Protein AF-A0A847ADW2-F1 (afdb_monomer_lite)

Secondary structure (DSSP, 8-state):
-GGG--EEEEEEGGGTEEEEEE-SEEEETTEEEE-S-------TTSSHHHHHHHHHHHHHS--TTEEEEEEE-TTS-B-PPPTT--------SHHHHHHHEEE--SSS---EEETHHHHHHHHHHHHHHHHHHHHHHHHHHHHHHHHHH-TT-TT-HHHHHHHHHHHHHSTTSHHHHHHHHHT-SSPPP---

Structure (mmCIF, N/CA/C/O backbone):
data_AF-A0A847ADW2-F1
#
_entry.id   AF-A0A847ADW2-F1
#
loop_
_atom_site.group_PDB
_atom_site.id
_atom_site.type_symbol
_atom_site.label_atom_id
_atom_site.label_alt_id
_atom_site.label_comp_id
_atom_site.label_asym_id
_atom_site.label_entity_id
_atom_site.label_seq_id
_atom_site.pdbx_PDB_ins_code
_atom_site.Cartn_x
_atom_site.Cartn_y
_atom_site.Cartn_z
_atom_site.occupancy
_atom_site.B_iso_or_equiv
_atom_site.auth_seq_id
_atom_site.auth_comp_id
_atom_site.auth_asym_id
_atom_site.auth_atom_id
_atom_site.pdbx_PDB_model_num
ATOM 1 N N . MET A 1 1 ? -17.607 -17.658 17.366 1.00 56.34 1 MET A N 1
ATOM 2 C CA . MET A 1 1 ? -16.216 -17.226 17.650 1.00 56.34 1 MET A CA 1
ATOM 3 C C . MET A 1 1 ? -16.137 -15.725 17.914 1.00 56.34 1 MET A C 1
ATOM 5 O O . MET A 1 1 ? -15.624 -15.374 18.963 1.00 56.34 1 MET A O 1
ATOM 9 N N . ILE A 1 2 ? -16.726 -14.859 17.075 1.00 60.12 2 ILE A N 1
ATOM 10 C CA . ILE A 1 2 ? -16.788 -13.396 17.317 1.00 60.12 2 ILE A CA 1
ATOM 11 C C . ILE A 1 2 ? -17.456 -13.006 18.641 1.00 60.12 2 ILE A C 1
ATOM 13 O O . ILE A 1 2 ? -16.968 -12.111 19.314 1.00 60.12 2 ILE A O 1
ATOM 17 N N . SER A 1 3 ? -18.495 -13.723 19.081 1.00 64.50 3 SER A N 1
ATOM 18 C CA . SER A 1 3 ? -19.163 -13.466 20.371 1.00 64.50 3 SER A CA 1
ATOM 19 C C . SER A 1 3 ? -18.248 -13.582 21.599 1.00 64.50 3 SER A C 1
ATOM 21 O O . SER A 1 3 ? -18.620 -13.159 22.691 1.00 64.50 3 SER A O 1
ATOM 23 N N . LYS A 1 4 ? -17.052 -14.163 21.443 1.00 80.25 4 LYS A N 1
ATOM 24 C CA . LYS A 1 4 ? -16.050 -14.253 22.507 1.00 80.25 4 LYS A CA 1
ATOM 25 C C . LYS A 1 4 ? -15.100 -13.061 22.534 1.00 80.25 4 LYS A C 1
ATOM 27 O O . LYS A 1 4 ? -14.430 -12.909 23.542 1.00 80.25 4 LYS A O 1
ATOM 32 N N . VAL A 1 5 ? -15.032 -12.248 21.482 1.00 89.06 5 VAL A N 1
ATOM 33 C CA . VAL A 1 5 ? -14.110 -11.111 21.394 1.00 89.06 5 VAL A CA 1
ATOM 34 C C . VAL A 1 5 ? -14.635 -9.978 22.262 1.00 89.06 5 VAL A C 1
ATOM 36 O O . VAL A 1 5 ? -15.737 -9.486 22.056 1.00 89.06 5 VAL A O 1
ATOM 39 N N . GLN A 1 6 ? -13.838 -9.588 23.247 1.00 92.94 6 GLN A N 1
ATOM 40 C CA . GLN A 1 6 ? -14.161 -8.560 24.231 1.00 92.94 6 GLN A CA 1
ATOM 41 C C . GLN A 1 6 ? -13.132 -7.431 24.283 1.00 92.94 6 GLN A C 1
ATOM 43 O O . GLN A 1 6 ? -13.414 -6.354 24.807 1.00 92.94 6 GLN A O 1
ATOM 48 N N . GLY A 1 7 ? -11.954 -7.644 23.707 1.00 93.94 7 GLY A N 1
ATOM 49 C CA . GLY A 1 7 ? -10.895 -6.651 23.668 1.00 93.94 7 GLY A CA 1
ATOM 50 C C . GLY A 1 7 ? -9.815 -6.986 22.655 1.00 93.94 7 GLY A C 1
ATOM 51 O O . GLY A 1 7 ? -9.929 -7.952 21.897 1.00 93.94 7 GLY A O 1
ATOM 52 N N . ILE A 1 8 ? -8.766 -6.177 22.671 1.00 94.88 8 ILE A N 1
ATOM 53 C CA . ILE A 1 8 ? -7.577 -6.334 21.843 1.00 94.88 8 ILE A CA 1
ATOM 54 C C . ILE A 1 8 ? -6.341 -5.961 22.660 1.00 94.88 8 ILE A C 1
ATOM 56 O O . ILE A 1 8 ? -6.367 -5.009 23.444 1.00 94.88 8 ILE A O 1
ATOM 60 N N . LYS A 1 9 ? -5.259 -6.706 22.455 1.00 96.31 9 LYS A N 1
ATOM 61 C CA . LYS A 1 9 ? -3.922 -6.380 22.940 1.00 96.31 9 LYS A CA 1
ATOM 62 C C . LYS A 1 9 ? -2.977 -6.236 21.760 1.00 96.31 9 LYS A C 1
ATOM 64 O O . LYS A 1 9 ? -3.091 -7.000 20.812 1.00 96.31 9 LYS A O 1
ATOM 69 N N . PHE A 1 10 ? -2.067 -5.273 21.804 1.00 96.19 10 PHE A N 1
ATOM 70 C CA . PHE A 1 10 ? -1.027 -5.094 20.792 1.00 96.19 10 PHE A CA 1
ATOM 71 C C . PHE A 1 10 ? 0.097 -4.204 21.323 1.00 96.19 10 PHE A C 1
ATOM 73 O O . PHE A 1 10 ? -0.106 -3.436 22.258 1.00 96.19 10 PHE A O 1
ATOM 80 N N . TYR A 1 11 ? 1.269 -4.254 20.699 1.00 96.75 11 TYR A N 1
ATOM 81 C CA . TYR A 1 11 ? 2.356 -3.317 20.969 1.00 96.75 11 TYR A CA 1
ATOM 82 C C . TYR A 1 11 ? 2.306 -2.152 19.975 1.00 96.75 11 TYR A C 1
ATOM 84 O O . TYR A 1 11 ? 2.311 -2.358 18.759 1.00 96.75 11 TYR A O 1
ATOM 92 N N . ALA A 1 12 ? 2.240 -0.922 20.483 1.00 95.81 12 ALA A N 1
ATOM 93 C CA . ALA A 1 12 ? 2.203 0.293 19.677 1.00 95.81 12 ALA A CA 1
ATOM 94 C C . ALA A 1 12 ? 3.617 0.870 19.529 1.00 95.81 12 ALA A C 1
ATOM 96 O O . ALA A 1 12 ? 4.142 1.446 20.479 1.00 95.81 12 ALA A O 1
ATOM 97 N N . LYS A 1 13 ? 4.214 0.799 18.329 1.00 94.38 13 LYS A N 1
ATOM 98 C CA . LYS A 1 13 ? 5.601 1.262 18.108 1.00 94.38 13 LYS A CA 1
ATOM 99 C C . LYS A 1 13 ? 5.797 2.742 18.416 1.00 94.38 13 LYS A C 1
ATOM 101 O O . LYS A 1 13 ? 6.766 3.104 19.057 1.00 94.38 13 LYS A O 1
ATOM 106 N N . ALA A 1 14 ? 4.866 3.592 17.981 1.00 90.56 14 ALA A N 1
ATOM 107 C CA . ALA A 1 14 ? 4.984 5.044 18.142 1.00 90.56 14 ALA A CA 1
ATOM 108 C C . ALA A 1 14 ? 4.972 5.506 19.610 1.00 90.56 14 ALA A C 1
ATOM 110 O O . ALA A 1 14 ? 5.455 6.592 19.906 1.00 90.56 14 ALA A O 1
ATOM 111 N N . ALA A 1 15 ? 4.391 4.704 20.503 1.00 90.75 15 ALA A N 1
ATOM 112 C CA . ALA A 1 15 ? 4.331 4.980 21.935 1.00 90.75 15 ALA A CA 1
ATOM 113 C C . ALA A 1 15 ? 5.214 4.022 22.753 1.00 90.75 15 ALA A C 1
ATOM 115 O O . ALA A 1 15 ? 5.183 4.090 23.975 1.00 90.75 15 ALA A O 1
ATOM 116 N N . GLU A 1 16 ? 5.942 3.121 22.083 1.00 94.69 16 GLU A N 1
ATOM 117 C CA . GLU A 1 16 ? 6.801 2.086 22.672 1.00 94.69 16 GLU A CA 1
ATOM 118 C C . GLU A 1 16 ? 6.173 1.353 23.872 1.00 94.69 16 GLU A C 1
ATOM 120 O O . GLU A 1 16 ? 6.810 1.123 24.897 1.00 94.69 16 GLU A O 1
ATOM 125 N N . GLN A 1 17 ? 4.892 0.993 23.757 1.00 95.00 17 GLN A N 1
ATOM 126 C CA . GLN A 1 17 ? 4.135 0.413 24.867 1.00 95.00 17 GLN A CA 1
ATOM 127 C C . GLN A 1 17 ? 3.172 -0.685 24.420 1.00 95.00 17 GLN A C 1
ATOM 129 O O . GLN A 1 17 ? 2.603 -0.636 23.324 1.00 95.00 17 GLN A O 1
ATOM 134 N N . ASP A 1 18 ? 2.936 -1.646 25.312 1.00 96.31 18 ASP A N 1
ATOM 135 C CA . ASP A 1 18 ? 1.828 -2.588 25.192 1.00 96.31 18 ASP A CA 1
ATOM 136 C C . ASP A 1 18 ? 0.504 -1.887 25.523 1.00 96.31 18 ASP A C 1
ATOM 138 O O . ASP A 1 18 ? 0.335 -1.254 26.566 1.00 96.31 18 ASP A O 1
ATOM 142 N N . VAL A 1 19 ? -0.454 -2.032 24.620 1.00 96.00 19 VAL A N 1
ATOM 143 C CA . VAL A 1 19 ? -1.816 -1.527 24.735 1.00 96.00 19 VAL A CA 1
ATOM 144 C C . VAL A 1 19 ? -2.737 -2.721 24.954 1.00 96.00 19 VAL A C 1
ATOM 146 O O . VAL A 1 19 ? -2.753 -3.647 24.149 1.00 96.00 19 VAL A O 1
ATOM 149 N N . ASP A 1 20 ? -3.509 -2.699 26.039 1.00 95.19 20 ASP A N 1
ATOM 150 C CA . ASP A 1 20 ? -4.541 -3.690 26.374 1.00 95.19 20 ASP A CA 1
ATOM 151 C C . ASP A 1 20 ? -5.866 -2.952 26.585 1.00 95.19 20 ASP A C 1
ATOM 153 O O . ASP A 1 20 ? -6.016 -2.170 27.529 1.00 95.19 20 ASP A O 1
ATOM 157 N N . LEU A 1 21 ? -6.814 -3.170 25.672 1.00 94.38 21 LEU A N 1
ATOM 158 C CA . LEU A 1 21 ? -8.107 -2.497 25.659 1.00 94.38 21 LEU A CA 1
ATOM 159 C C . LEU A 1 21 ? -9.242 -3.517 25.695 1.00 94.38 21 LEU A C 1
ATOM 161 O O . LEU A 1 21 ? -9.451 -4.271 24.744 1.00 94.38 21 LEU A O 1
ATOM 165 N N . GLN A 1 22 ? -10.042 -3.476 26.761 1.00 91.94 22 GLN A N 1
ATOM 166 C CA . GLN A 1 22 ? -11.370 -4.088 26.781 1.00 91.94 22 GLN A CA 1
ATOM 167 C C . GLN A 1 22 ? -12.371 -3.109 26.169 1.00 91.94 22 GLN A C 1
ATOM 169 O O . GLN A 1 22 ? -12.567 -2.012 26.683 1.00 91.94 22 GLN A O 1
ATOM 174 N N . LEU A 1 23 ? -12.970 -3.503 25.048 1.00 92.62 23 LEU A N 1
ATOM 175 C CA . LEU A 1 23 ? -13.844 -2.645 24.248 1.00 92.62 23 LEU A CA 1
ATOM 176 C C . LEU A 1 23 ? -15.304 -3.082 24.383 1.00 92.62 23 LEU A C 1
ATOM 178 O O . LEU A 1 23 ? -16.174 -2.257 24.638 1.00 92.62 23 LEU A O 1
ATOM 182 N N . PHE A 1 24 ? -15.576 -4.381 24.264 1.00 92.38 24 PHE A N 1
ATOM 183 C CA . PHE A 1 24 ? -16.939 -4.922 24.179 1.00 92.38 24 PHE A CA 1
ATOM 184 C C . PHE A 1 24 ? -17.453 -5.497 25.506 1.00 92.38 24 PHE A C 1
ATOM 186 O O . PHE A 1 24 ? -18.558 -6.031 25.565 1.00 92.38 24 PHE A O 1
ATOM 193 N N . PHE A 1 25 ? -16.681 -5.358 26.583 1.00 90.88 25 PHE A N 1
ATOM 194 C CA . PHE A 1 25 ? -17.007 -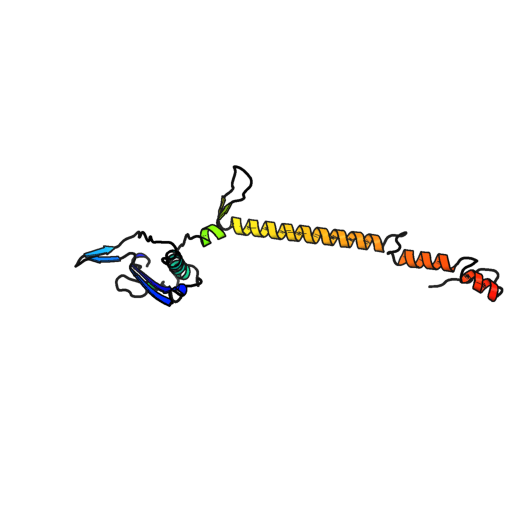5.888 27.902 1.00 90.88 25 PHE A CA 1
ATOM 195 C C . PHE A 1 25 ? -16.694 -4.884 29.000 1.00 90.88 25 PHE A C 1
ATOM 197 O O . PHE A 1 25 ? -15.628 -4.271 29.011 1.00 90.88 25 PHE A O 1
ATOM 204 N N . GLU A 1 26 ? -17.590 -4.790 29.978 1.00 89.62 26 GLU A N 1
ATOM 205 C CA . GLU A 1 26 ? -17.339 -4.067 31.217 1.00 89.62 26 GLU A CA 1
ATOM 206 C C . GLU A 1 26 ? -17.943 -4.821 32.405 1.00 89.62 26 GLU A C 1
ATOM 208 O O . GLU A 1 26 ? -19.105 -5.237 32.385 1.00 89.62 26 GLU A O 1
ATOM 213 N N . LYS A 1 27 ? -17.164 -4.953 33.483 1.00 87.88 27 LYS A N 1
ATOM 214 C CA . LYS A 1 27 ? -17.634 -5.507 34.754 1.00 87.88 27 LYS A CA 1
ATOM 215 C C . LYS A 1 27 ? -17.806 -4.391 35.777 1.00 87.88 27 LYS A C 1
ATOM 217 O O . LYS A 1 27 ? -16.826 -3.826 36.255 1.00 87.88 27 LYS A O 1
ATOM 222 N N . LYS A 1 28 ? -19.054 -4.107 36.160 1.00 86.19 28 LYS A N 1
ATOM 223 C CA . LYS A 1 28 ? -19.382 -3.156 37.235 1.00 86.19 28 LYS A CA 1
ATOM 224 C C . LYS A 1 28 ? -19.982 -3.906 38.418 1.00 86.19 28 LYS A C 1
ATOM 226 O O . LYS A 1 28 ? -21.090 -4.436 38.336 1.00 86.19 28 LYS A O 1
ATOM 231 N N . LYS A 1 29 ? -19.265 -3.920 39.547 1.00 86.31 29 LYS A N 1
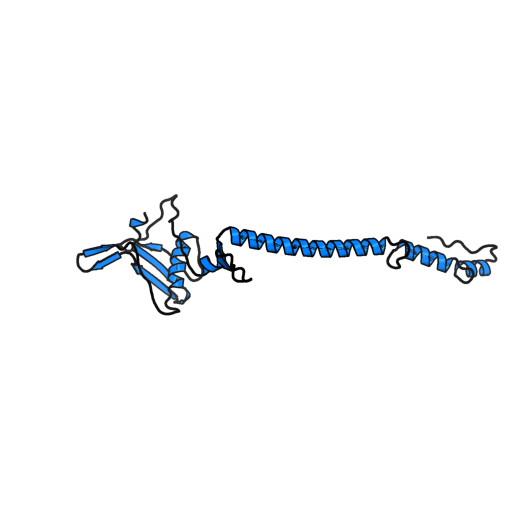ATOM 232 C CA . LYS A 1 29 ? -19.627 -4.693 40.751 1.00 86.31 29 LYS A CA 1
ATOM 233 C C . LYS A 1 29 ? -19.822 -6.181 40.397 1.00 86.31 29 LYS A C 1
ATOM 235 O O . LYS A 1 29 ? -18.886 -6.817 39.921 1.00 86.31 29 LYS A O 1
ATOM 240 N N . GLN A 1 30 ? -21.023 -6.725 40.605 1.00 83.00 30 GLN A N 1
ATOM 241 C CA . GLN A 1 30 ? -21.382 -8.105 40.253 1.00 83.00 30 GLN A CA 1
ATOM 242 C C . GLN A 1 30 ? -22.092 -8.241 38.895 1.00 83.00 30 GLN A C 1
ATOM 244 O O . GLN A 1 30 ? -22.497 -9.341 38.535 1.00 83.00 30 GLN A O 1
ATOM 249 N N . LYS A 1 31 ? -22.250 -7.154 38.126 1.00 87.69 31 LYS A N 1
ATOM 250 C CA . LYS A 1 31 ? -22.924 -7.186 36.824 1.00 87.69 31 LYS A CA 1
ATOM 251 C C . LYS A 1 31 ? -21.905 -7.171 35.683 1.00 87.69 31 LYS A C 1
ATOM 253 O O . LYS A 1 31 ? -21.033 -6.303 35.631 1.00 87.69 31 LYS A O 1
ATOM 258 N N . GLU A 1 32 ? -22.036 -8.140 34.783 1.00 90.31 32 GLU A N 1
ATOM 259 C CA . GLU A 1 32 ? -21.301 -8.211 33.517 1.00 90.31 32 GLU A CA 1
ATOM 260 C C . GLU A 1 32 ? -22.149 -7.566 32.414 1.00 90.31 32 GLU A C 1
ATOM 262 O O . GLU A 1 32 ? -23.299 -7.960 32.212 1.00 90.31 32 GLU A O 1
ATOM 267 N N . ASN A 1 33 ? -21.588 -6.576 31.717 1.00 89.69 33 ASN A N 1
ATOM 268 C CA . ASN A 1 33 ? -22.209 -5.938 30.560 1.00 89.69 33 ASN A CA 1
ATOM 269 C C . ASN A 1 33 ? -21.396 -6.255 29.301 1.00 89.69 33 ASN A C 1
ATOM 271 O O . ASN A 1 33 ? -20.165 -6.187 29.316 1.00 89.69 33 ASN A O 1
ATOM 275 N N . PHE A 1 34 ? -22.105 -6.564 28.219 1.00 90.69 34 PHE A N 1
ATOM 276 C CA . PHE A 1 34 ? -21.541 -6.829 26.900 1.00 90.69 34 PHE A CA 1
ATOM 277 C C . PHE A 1 34 ? -22.082 -5.803 25.908 1.00 90.69 34 PHE A C 1
ATOM 279 O O . PHE A 1 34 ? -23.269 -5.467 25.947 1.00 90.69 34 PHE A O 1
ATOM 286 N N . TYR A 1 35 ? -21.219 -5.322 25.022 1.00 90.50 35 TYR A N 1
ATOM 287 C CA . TYR A 1 35 ? -21.529 -4.277 24.057 1.00 90.50 35 TYR A CA 1
ATOM 288 C C . TYR A 1 35 ? -21.269 -4.785 22.643 1.00 90.50 35 TYR A C 1
ATOM 290 O O . TYR A 1 35 ? -20.216 -5.341 22.362 1.00 90.50 35 TYR A O 1
ATOM 298 N N . ASN A 1 36 ? -22.207 -4.550 21.728 1.00 88.88 36 ASN A N 1
ATOM 299 C CA . ASN A 1 36 ? -22.026 -4.881 20.308 1.00 88.88 36 ASN A CA 1
ATOM 300 C C . ASN A 1 36 ? -21.416 -3.716 19.512 1.00 88.88 36 ASN A C 1
ATOM 302 O O . ASN A 1 36 ? -21.065 -3.864 18.344 1.00 88.88 36 ASN A O 1
ATOM 306 N N . THR A 1 37 ? -21.331 -2.534 20.121 1.00 90.56 37 THR A N 1
ATOM 307 C CA . THR A 1 37 ? -20.878 -1.300 19.481 1.00 90.56 37 THR A CA 1
ATOM 308 C C . THR A 1 37 ? -20.125 -0.463 20.500 1.00 90.56 37 THR A C 1
ATOM 310 O O . THR A 1 37 ? -20.570 -0.322 21.637 1.00 90.56 37 THR A O 1
ATOM 313 N N . VAL A 1 38 ? -18.986 0.086 20.084 1.00 92.19 38 VAL A N 1
ATOM 314 C CA . VAL A 1 38 ? -18.091 0.876 20.930 1.00 92.19 38 VAL A CA 1
ATOM 315 C C . VAL A 1 38 ? -17.726 2.139 20.174 1.00 92.19 38 VAL A C 1
ATOM 317 O O . VAL A 1 38 ? -17.317 2.073 19.016 1.00 92.19 38 VAL A O 1
ATOM 320 N N . LEU A 1 39 ? -17.868 3.287 20.832 1.00 94.50 39 LEU A N 1
ATOM 321 C CA . LEU A 1 39 ? -17.428 4.568 20.300 1.00 94.50 39 LEU A CA 1
ATOM 322 C C . LEU A 1 39 ? -16.091 4.937 20.942 1.00 94.50 39 LEU A C 1
ATOM 324 O O . LEU A 1 39 ? -16.026 5.202 22.140 1.00 94.50 39 LEU A O 1
ATOM 328 N N . VAL A 1 40 ? -15.034 4.979 20.134 1.00 93.94 40 VAL A N 1
ATOM 329 C CA . VAL A 1 40 ? -13.710 5.444 20.559 1.00 93.94 40 VAL A CA 1
ATOM 330 C C . VAL A 1 40 ? -13.468 6.822 19.957 1.00 93.94 40 VAL A C 1
ATOM 332 O O . VAL A 1 40 ? -13.478 6.984 18.739 1.00 93.94 40 VAL A O 1
ATOM 335 N N . TYR A 1 41 ? -13.233 7.821 20.804 1.00 94.94 41 TYR A N 1
ATOM 336 C CA . TYR A 1 41 ? -12.953 9.193 20.386 1.00 94.94 41 TYR A CA 1
ATOM 337 C C . TYR A 1 41 ? -11.796 9.781 21.199 1.00 94.94 41 TYR A C 1
ATOM 339 O O . TYR A 1 41 ? -11.439 9.283 22.263 1.00 94.94 41 TYR A O 1
ATOM 347 N N . GLY A 1 42 ? -11.170 10.829 20.672 1.00 94.81 42 GLY A N 1
ATOM 348 C CA . GLY A 1 42 ? -9.994 11.452 21.274 1.00 94.81 42 GLY A CA 1
ATOM 349 C C . GLY A 1 42 ? -9.344 12.456 20.330 1.00 94.81 42 GLY A C 1
ATOM 350 O O . GLY A 1 42 ? -9.704 12.529 19.152 1.00 94.81 42 GLY A O 1
ATOM 351 N N . HIS A 1 43 ? -8.370 13.215 20.828 1.00 95.88 43 HIS A N 1
ATOM 352 C CA . HIS A 1 43 ? -7.642 14.218 20.045 1.00 95.88 43 HIS A CA 1
ATOM 353 C C . HIS A 1 43 ? -6.801 13.593 18.921 1.00 95.88 43 HIS A C 1
ATOM 355 O O . HIS A 1 43 ? -6.543 12.385 18.891 1.00 95.88 43 HIS A O 1
ATOM 361 N N . ASN A 1 44 ? -6.365 14.409 17.963 1.00 92.31 44 ASN A N 1
ATOM 362 C CA . ASN A 1 44 ? -5.405 13.964 16.954 1.00 92.31 44 ASN A CA 1
ATOM 363 C C . ASN A 1 44 ? -4.110 13.501 17.634 1.00 92.31 44 ASN A C 1
ATOM 365 O O . ASN A 1 44 ? -3.675 14.093 18.616 1.00 92.31 44 ASN A O 1
ATOM 369 N N . GLY A 1 45 ? -3.544 12.392 17.157 1.00 90.06 45 GLY A N 1
ATOM 370 C CA . GLY A 1 45 ? -2.381 11.760 17.788 1.00 90.06 45 GLY A CA 1
ATOM 371 C C . GLY A 1 45 ? -2.690 10.853 18.987 1.00 90.06 45 GLY A C 1
ATOM 372 O O . GLY A 1 45 ? -1.795 10.157 19.444 1.00 90.06 45 GLY A O 1
ATOM 373 N N . SER A 1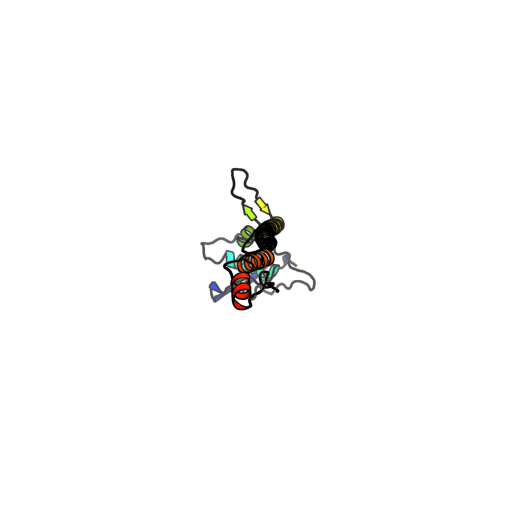 46 ? -3.943 10.743 19.451 1.00 92.12 46 SER A N 1
ATOM 374 C CA . SER A 1 46 ? -4.298 9.887 20.602 1.00 92.12 46 SER A CA 1
ATOM 375 C C . SER A 1 46 ? -4.281 8.370 20.324 1.00 92.12 46 SER A C 1
ATOM 377 O O . SER A 1 46 ? -4.789 7.599 21.131 1.00 92.12 46 SER A O 1
ATOM 379 N N . GLY A 1 47 ? -3.792 7.930 19.160 1.00 93.06 47 GLY A N 1
ATOM 380 C CA . GLY A 1 47 ? -3.692 6.509 18.803 1.00 93.06 47 GLY A CA 1
ATOM 381 C C . GLY A 1 47 ? -4.938 5.867 18.175 1.00 93.06 47 GLY A C 1
ATOM 382 O O . GLY A 1 47 ? -4.951 4.655 17.989 1.00 93.06 47 GLY A O 1
ATOM 383 N N . LYS A 1 48 ? -5.968 6.639 17.791 1.00 94.44 48 LYS A N 1
ATOM 384 C CA . LYS A 1 48 ? -7.188 6.098 17.141 1.00 94.44 48 LYS A CA 1
ATOM 385 C C . LYS A 1 48 ? -6.874 5.294 15.873 1.00 94.44 48 LYS A C 1
ATOM 387 O O . LYS A 1 48 ? -7.305 4.153 15.742 1.00 94.44 48 LYS A O 1
ATOM 392 N N . SER A 1 49 ? -6.073 5.860 14.970 1.00 93.31 49 SER A N 1
ATOM 393 C CA . SER A 1 49 ? -5.657 5.176 13.740 1.00 93.31 49 SER A CA 1
ATOM 394 C C . SER A 1 49 ? -4.742 3.981 14.032 1.00 93.31 49 SER A C 1
ATOM 396 O O . SER A 1 49 ? -4.780 2.992 13.313 1.00 93.31 49 SER A O 1
ATOM 398 N N . THR A 1 50 ? -3.964 4.020 15.121 1.00 95.25 50 THR A N 1
ATOM 399 C CA . THR A 1 50 ? -3.156 2.875 15.577 1.00 95.25 50 THR A CA 1
ATOM 400 C C . THR A 1 50 ? -4.039 1.712 16.027 1.00 95.25 50 THR A C 1
ATOM 402 O O . THR A 1 50 ? -3.771 0.572 15.663 1.00 95.25 50 THR A O 1
ATOM 405 N N . LEU A 1 51 ? -5.126 1.988 16.757 1.00 95.44 51 LEU A N 1
ATOM 406 C CA . LEU A 1 51 ? -6.113 0.970 17.127 1.00 95.44 51 LEU A CA 1
ATOM 407 C C . LEU A 1 51 ? -6.782 0.355 15.888 1.00 95.44 51 LEU A C 1
ATOM 409 O O . LEU A 1 51 ? -6.922 -0.864 15.814 1.00 95.44 51 LEU A O 1
ATOM 413 N N . ALA A 1 52 ? -7.148 1.176 14.898 1.00 94.31 52 ALA A N 1
ATOM 414 C CA . ALA A 1 52 ? -7.697 0.688 13.631 1.00 94.31 52 ALA A CA 1
ATOM 415 C C . ALA A 1 52 ? -6.713 -0.250 12.906 1.00 94.31 52 ALA A C 1
ATOM 417 O O . ALA A 1 52 ? -7.096 -1.352 12.511 1.00 94.31 52 ALA A O 1
ATOM 418 N N . ARG A 1 53 ? -5.428 0.130 12.829 1.00 94.31 53 ARG A N 1
ATOM 419 C CA . ARG A 1 53 ? -4.356 -0.720 12.280 1.00 94.31 53 ARG A CA 1
ATOM 420 C C . ARG A 1 53 ? -4.175 -2.021 13.055 1.00 94.31 53 ARG A C 1
ATOM 422 O O . ARG A 1 53 ? -3.922 -3.046 12.440 1.00 94.31 53 ARG A O 1
ATOM 429 N N . ALA A 1 54 ? -4.344 -2.020 14.377 1.00 95.06 54 ALA A N 1
ATOM 430 C CA . ALA A 1 54 ? -4.250 -3.244 15.169 1.00 95.06 54 ALA A CA 1
ATOM 431 C C . ALA A 1 54 ? -5.342 -4.262 14.801 1.00 95.06 54 ALA A C 1
ATOM 433 O O . ALA A 1 54 ? -5.043 -5.441 14.626 1.00 95.06 54 ALA A O 1
ATOM 434 N N . PHE A 1 55 ? -6.585 -3.811 14.603 1.00 93.25 55 PHE A N 1
ATOM 435 C CA . PHE A 1 55 ? -7.654 -4.673 14.085 1.00 93.25 55 PHE A CA 1
ATOM 436 C C . PHE A 1 55 ? -7.384 -5.134 12.654 1.00 93.25 55 PHE A C 1
ATOM 438 O O . PHE A 1 55 ? -7.565 -6.311 12.344 1.00 93.25 55 PHE A O 1
ATOM 445 N N . LYS A 1 56 ? -6.926 -4.219 11.795 1.00 92.00 56 LYS A N 1
ATOM 446 C CA . LYS A 1 56 ? -6.600 -4.519 10.398 1.00 92.00 56 LYS A CA 1
ATOM 447 C C . LYS A 1 56 ? -5.501 -5.581 10.314 1.00 92.00 56 LYS A C 1
ATOM 449 O O . LYS A 1 56 ? -5.667 -6.551 9.584 1.00 92.00 56 LYS A O 1
ATOM 454 N N . SER A 1 57 ? -4.487 -5.488 11.176 1.00 92.00 57 SER A N 1
ATOM 455 C CA . SER A 1 57 ? -3.379 -6.442 11.253 1.00 92.00 57 SER A CA 1
ATOM 456 C C . SER A 1 57 ? -3.838 -7.891 11.471 1.00 92.00 57 SER A C 1
ATOM 458 O O . SER A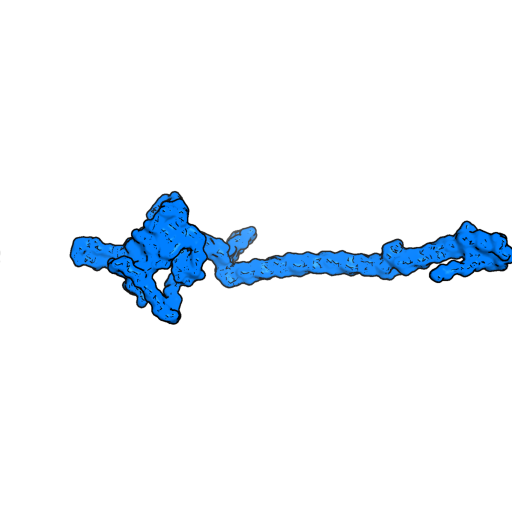 1 57 ? -3.363 -8.828 10.834 1.00 92.00 57 SER A O 1
ATOM 460 N N . ILE A 1 58 ? -4.858 -8.081 12.315 1.00 89.94 58 ILE A N 1
ATOM 461 C CA . ILE A 1 58 ? -5.437 -9.404 12.602 1.00 89.94 58 ILE A CA 1
ATOM 462 C C . ILE A 1 58 ? -6.236 -9.947 11.404 1.00 89.94 58 ILE A C 1
ATOM 464 O O . ILE A 1 58 ? -6.285 -11.158 11.191 1.00 89.94 58 ILE A O 1
ATOM 468 N N . GLY A 1 59 ? -6.895 -9.071 10.639 1.00 85.12 59 GLY A N 1
ATOM 469 C CA . GLY A 1 59 ? -7.759 -9.456 9.518 1.00 85.12 59 GLY A CA 1
ATOM 470 C C . GLY A 1 59 ? -7.023 -9.677 8.193 1.00 85.12 59 GLY A C 1
ATOM 471 O O . GLY A 1 59 ? -7.363 -10.603 7.455 1.00 85.12 59 GLY A O 1
ATOM 472 N N . SER A 1 60 ? -6.034 -8.834 7.882 1.00 79.88 60 SER A N 1
ATOM 473 C CA . SER A 1 60 ? -5.356 -8.792 6.576 1.00 79.88 60 SER A CA 1
ATOM 474 C C . SER A 1 60 ? -3.854 -9.095 6.612 1.00 79.88 60 SER A C 1
ATOM 476 O O . SER A 1 60 ? -3.249 -9.175 5.546 1.00 79.88 60 SER A O 1
ATOM 478 N N . GLY A 1 61 ? -3.262 -9.308 7.792 1.00 79.38 61 GLY A N 1
ATOM 479 C CA . GLY A 1 61 ? -1.815 -9.489 7.968 1.00 79.38 61 GLY A CA 1
ATOM 480 C C . GLY A 1 61 ? -1.110 -8.199 8.390 1.00 79.38 61 GLY A C 1
ATOM 481 O O . GLY A 1 61 ? -1.764 -7.190 8.613 1.00 79.38 61 GLY A O 1
ATOM 482 N N . ASP A 1 62 ? 0.216 -8.235 8.510 1.00 81.44 62 ASP A N 1
ATOM 483 C CA . ASP A 1 62 ? 1.000 -7.218 9.223 1.00 81.44 62 ASP A CA 1
ATOM 484 C C . ASP A 1 62 ? 0.756 -5.764 8.775 1.00 81.44 62 ASP A C 1
ATOM 486 O O . ASP A 1 62 ? 0.937 -5.398 7.615 1.00 81.44 62 ASP A O 1
ATOM 490 N N . GLU A 1 63 ? 0.430 -4.906 9.746 1.00 87.88 63 GLU A N 1
ATOM 491 C CA . GLU A 1 63 ? 0.282 -3.460 9.563 1.00 87.88 63 GLU A CA 1
ATOM 492 C C . GLU A 1 63 ? 1.444 -2.680 10.209 1.00 87.88 63 GLU A C 1
ATOM 494 O O . GLU A 1 63 ? 1.840 -2.969 11.346 1.00 87.88 63 GLU A O 1
ATOM 499 N N . PRO A 1 64 ? 1.974 -1.630 9.552 1.00 88.75 64 PRO A N 1
ATOM 500 C CA . PRO A 1 64 ? 3.054 -0.822 10.104 1.00 88.75 64 PRO A CA 1
ATOM 501 C C . PRO A 1 64 ? 2.689 -0.157 11.438 1.00 88.75 64 PRO A C 1
ATOM 503 O O . PRO A 1 64 ? 1.615 0.423 11.614 1.00 88.75 64 PRO A O 1
ATOM 506 N N . GLY A 1 65 ? 3.643 -0.153 12.371 1.00 90.94 65 GLY A N 1
ATOM 507 C CA . GLY A 1 65 ? 3.502 0.549 13.650 1.00 90.94 65 GLY A CA 1
ATOM 508 C C . GLY A 1 65 ? 2.759 -0.226 14.742 1.00 90.94 65 GLY A C 1
ATOM 509 O O . GLY A 1 65 ? 2.665 0.281 15.862 1.00 90.94 65 GLY A O 1
ATOM 510 N N . VAL A 1 66 ? 2.287 -1.441 14.449 1.00 94.31 66 VAL A N 1
ATOM 511 C CA . VAL A 1 66 ? 1.662 -2.353 15.414 1.00 94.31 66 VAL A CA 1
ATOM 512 C C . VAL A 1 66 ? 2.391 -3.696 15.401 1.00 94.31 66 VAL A C 1
ATOM 514 O O . VAL A 1 66 ? 2.742 -4.193 14.338 1.00 94.31 66 VAL A O 1
ATOM 517 N N . GLU A 1 67 ? 2.619 -4.296 16.569 1.00 94.81 67 GLU A N 1
ATOM 518 C CA . GLU A 1 67 ? 3.162 -5.657 16.678 1.00 94.81 67 GLU A CA 1
ATOM 519 C C . GLU A 1 67 ? 2.320 -6.532 17.604 1.00 94.81 67 GLU A C 1
ATOM 521 O O . GLU A 1 67 ? 1.670 -6.035 18.526 1.00 94.81 67 GLU A O 1
ATOM 526 N N . ARG A 1 68 ? 2.382 -7.849 17.371 1.00 92.50 68 ARG A N 1
ATOM 527 C CA . ARG A 1 68 ? 1.756 -8.891 18.202 1.00 92.50 68 ARG A CA 1
ATOM 528 C C . ARG A 1 68 ? 0.284 -8.594 18.564 1.00 92.50 68 ARG A C 1
ATOM 530 O O . ARG A 1 68 ? -0.051 -8.598 19.750 1.00 92.50 68 ARG A O 1
ATOM 537 N N . PRO A 1 69 ? -0.589 -8.275 17.590 1.00 93.31 69 PRO A N 1
ATOM 538 C CA . PRO A 1 69 ? -1.982 -7.994 17.888 1.00 93.31 69 PRO A CA 1
ATOM 539 C C . PRO A 1 69 ? -2.746 -9.291 18.191 1.00 93.31 69 PRO A C 1
ATOM 541 O O . PRO A 1 69 ? -2.675 -10.266 17.447 1.00 93.31 69 PRO A O 1
ATOM 544 N N . GLU A 1 70 ? -3.510 -9.293 19.277 1.00 92.62 70 GLU A N 1
ATOM 545 C CA . GLU A 1 70 ? -4.290 -10.436 19.746 1.00 92.62 70 GLU A CA 1
ATOM 546 C C . GLU A 1 70 ? -5.690 -9.981 20.160 1.00 92.62 70 GLU A C 1
ATOM 548 O O . GLU A 1 70 ? -5.851 -9.028 20.924 1.00 92.62 70 GLU A O 1
ATOM 553 N N . LEU A 1 71 ? -6.727 -10.685 19.696 1.00 92.81 71 LEU A N 1
ATOM 554 C CA . LEU A 1 71 ? -8.077 -10.502 20.229 1.00 92.81 71 LEU A CA 1
ATOM 555 C C . LEU A 1 71 ? -8.197 -11.190 21.582 1.00 92.81 71 LEU A C 1
ATOM 557 O O . LEU A 1 71 ? -7.720 -12.307 21.755 1.00 92.81 71 LEU A O 1
ATOM 561 N N . LEU A 1 72 ? -8.892 -10.557 22.518 1.00 93.12 72 LEU A N 1
ATOM 562 C CA . LEU A 1 72 ? -9.040 -11.043 23.886 1.00 93.12 72 LEU A CA 1
ATOM 563 C C . LEU A 1 72 ? -10.483 -11.423 24.203 1.00 93.12 72 LEU A C 1
ATOM 565 O O . LEU A 1 72 ? -11.413 -10.776 23.725 1.00 93.12 72 LEU A O 1
ATOM 569 N N . ASP A 1 73 ? -10.672 -12.433 25.054 1.00 91.88 73 ASP A N 1
ATOM 570 C CA . ASP A 1 73 ? -11.961 -12.761 25.663 1.00 91.88 73 ASP A CA 1
ATOM 571 C C . ASP A 1 73 ? -12.247 -11.932 26.929 1.00 91.88 73 ASP A C 1
ATOM 573 O O . ASP A 1 73 ? -11.447 -11.095 27.356 1.00 91.88 73 ASP A O 1
ATOM 577 N N . LYS A 1 74 ? -13.404 -12.162 27.569 1.00 89.94 74 LYS A N 1
ATOM 578 C CA . LYS A 1 74 ? -13.778 -11.461 28.816 1.00 89.94 74 LYS A CA 1
ATOM 579 C C . LYS A 1 74 ? -12.790 -11.681 29.969 1.00 89.94 74 LYS A C 1
ATOM 581 O O . LYS A 1 74 ? -12.727 -10.876 30.893 1.00 89.94 74 LYS A O 1
ATOM 586 N N . SER A 1 75 ? -12.032 -12.773 29.918 1.00 89.44 75 SER A N 1
ATOM 587 C CA . SER A 1 75 ? -10.999 -13.149 30.882 1.00 89.44 75 SER A CA 1
ATOM 588 C C . SER A 1 75 ? -9.599 -12.716 30.433 1.00 89.44 75 SER A C 1
ATOM 590 O O . SER A 1 75 ? -8.622 -13.169 31.023 1.00 89.44 75 SER A O 1
ATOM 592 N N . LYS A 1 76 ? -9.495 -11.847 29.413 1.00 90.12 76 LYS A N 1
ATOM 593 C CA . LYS A 1 76 ? -8.239 -11.375 28.811 1.00 90.12 76 LYS A CA 1
ATOM 594 C C . LYS A 1 76 ? -7.360 -12.487 28.235 1.00 90.12 76 LYS A C 1
ATOM 596 O O . LYS A 1 76 ? -6.140 -12.361 28.187 1.00 90.12 76 LYS A O 1
ATOM 601 N N . ARG A 1 77 ? -7.964 -13.589 27.798 1.00 91.25 77 ARG A N 1
ATOM 602 C CA . ARG A 1 77 ? -7.241 -14.679 27.137 1.00 91.25 77 ARG A CA 1
ATOM 603 C C . ARG A 1 77 ? -7.330 -14.519 25.621 1.00 91.25 77 ARG A C 1
ATOM 605 O O . ARG A 1 77 ? -8.394 -14.115 25.145 1.00 91.25 77 ARG A O 1
ATOM 612 N N . PRO A 1 78 ? -6.278 -14.875 24.868 1.00 90.06 78 PRO A N 1
ATOM 613 C CA . PRO A 1 78 ? -6.311 -14.822 23.414 1.00 90.06 78 PRO A CA 1
ATOM 614 C C . PRO A 1 78 ? -7.467 -15.643 22.831 1.00 90.06 78 PRO A C 1
ATOM 616 O O . PRO A 1 78 ? -7.669 -16.810 23.179 1.00 90.06 78 PRO A O 1
ATOM 619 N N . VAL A 1 79 ? -8.228 -15.035 21.925 1.00 87.88 79 VAL A N 1
ATOM 620 C CA . VAL A 1 79 ? -9.263 -15.700 21.135 1.00 87.88 79 VAL A CA 1
ATOM 621 C C . VAL A 1 79 ? -8.598 -16.249 19.882 1.00 87.88 79 VAL A C 1
ATOM 623 O O . VAL A 1 79 ? -8.311 -15.505 18.949 1.00 87.88 79 VAL A O 1
ATOM 626 N N . GLN A 1 80 ? -8.358 -17.557 19.857 1.00 74.06 80 GLN A N 1
ATOM 627 C CA . GLN A 1 80 ? -7.800 -18.206 18.676 1.00 74.06 80 GLN A CA 1
ATOM 628 C C . GLN A 1 80 ? -8.886 -18.395 17.602 1.00 74.06 80 GLN A C 1
ATOM 630 O O . GLN A 1 80 ? -9.959 -18.933 17.916 1.00 74.06 80 GLN A O 1
ATOM 635 N N . PRO A 1 81 ? -8.644 -17.977 16.345 1.00 67.94 81 PRO A N 1
ATOM 636 C CA . PRO A 1 81 ? -9.431 -18.466 15.222 1.00 67.94 81 PRO A CA 1
ATOM 637 C C . PRO A 1 81 ? -9.307 -19.992 15.127 1.00 67.94 81 PRO A C 1
ATOM 639 O O . PRO A 1 81 ? -8.257 -20.559 15.421 1.00 67.94 81 PRO A O 1
ATOM 642 N N . GLY A 1 82 ? -10.393 -20.671 14.749 1.00 66.00 82 GLY A N 1
ATOM 643 C CA . GLY A 1 82 ? -10.326 -22.102 14.446 1.00 66.00 82 GLY A CA 1
ATOM 644 C C . GLY A 1 82 ? -9.419 -22.386 13.235 1.00 66.00 82 GLY A C 1
ATOM 645 O O . GLY A 1 82 ? -9.145 -21.457 12.475 1.00 66.00 82 GLY A O 1
ATOM 646 N N . PRO A 1 83 ? -9.009 -23.652 13.018 1.00 58.00 83 PRO A N 1
ATOM 647 C CA . PRO A 1 83 ? -8.019 -24.041 12.002 1.00 58.00 83 PRO A CA 1
ATOM 648 C C . PRO A 1 83 ? -8.293 -23.503 10.587 1.00 58.00 83 PRO A C 1
ATOM 650 O O . PRO A 1 83 ? -7.354 -23.153 9.884 1.00 58.00 83 PRO A O 1
ATOM 653 N N . ASP A 1 84 ? -9.569 -23.365 10.212 1.00 54.66 84 ASP A N 1
ATOM 654 C CA . ASP A 1 84 ? -10.006 -22.940 8.873 1.00 54.66 84 ASP A CA 1
ATOM 655 C C . ASP A 1 84 ? -10.729 -21.579 8.850 1.00 54.66 84 ASP A C 1
ATOM 657 O O . ASP A 1 84 ? -11.290 -21.173 7.831 1.00 54.66 84 ASP A O 1
ATOM 661 N N . ALA A 1 85 ? -10.767 -20.853 9.972 1.00 59.38 85 ALA A N 1
ATOM 662 C CA . ALA A 1 85 ? -11.592 -19.654 10.104 1.00 59.38 85 ALA A CA 1
ATOM 663 C C . ALA A 1 85 ? -10.743 -18.378 10.125 1.00 59.38 85 ALA A C 1
ATOM 665 O O . ALA A 1 85 ? -10.257 -17.965 11.176 1.00 59.38 85 ALA A O 1
ATOM 666 N N . ARG A 1 86 ? -10.645 -17.677 8.987 1.00 66.38 86 ARG A N 1
ATOM 667 C CA . ARG A 1 86 ? -10.275 -16.252 9.019 1.00 66.38 86 ARG A CA 1
ATOM 668 C C . ARG A 1 86 ? -11.334 -15.494 9.821 1.00 66.38 86 ARG A C 1
ATOM 670 O O . ARG A 1 86 ? -12.533 -15.680 9.606 1.00 66.38 86 ARG A O 1
ATOM 677 N N . LEU A 1 87 ? -10.905 -14.649 10.756 1.00 74.19 87 LEU A N 1
ATOM 678 C CA . LEU A 1 87 ? -11.824 -13.766 11.470 1.00 74.19 87 LEU A CA 1
ATOM 679 C C . LEU A 1 87 ? -12.339 -12.712 10.477 1.00 74.19 87 LEU A C 1
ATOM 681 O O . LEU A 1 87 ? -11.514 -12.051 9.848 1.00 74.19 87 LEU A O 1
ATOM 685 N N . PRO A 1 88 ? -13.663 -12.535 10.312 1.00 83.12 88 PRO A N 1
ATOM 686 C CA . PRO A 1 88 ? -14.203 -11.552 9.378 1.00 83.12 88 PRO A CA 1
ATOM 687 C C . PRO A 1 88 ? -14.093 -10.148 9.988 1.00 83.12 88 PRO A C 1
ATOM 689 O O . PRO A 1 88 ? -15.061 -9.598 10.512 1.00 83.12 88 PRO A O 1
ATOM 692 N N . ILE A 1 89 ? -12.877 -9.601 9.978 1.00 87.00 89 ILE A N 1
ATOM 693 C CA . ILE A 1 89 ? -12.554 -8.253 10.442 1.00 87.00 89 ILE A CA 1
ATOM 694 C C . ILE A 1 89 ? -12.446 -7.351 9.219 1.00 87.00 89 ILE A C 1
ATOM 696 O O . ILE A 1 89 ? -11.626 -7.586 8.335 1.00 87.00 89 ILE A O 1
ATOM 700 N N . PHE A 1 90 ? -13.258 -6.299 9.197 1.00 88.12 90 PHE A N 1
ATOM 701 C CA . PHE A 1 90 ? -13.253 -5.290 8.145 1.00 88.12 90 PHE A CA 1
ATOM 702 C C . PHE A 1 90 ? -12.960 -3.932 8.774 1.00 88.12 90 PHE A C 1
ATOM 704 O O . PHE A 1 90 ? -13.654 -3.516 9.702 1.00 88.12 90 PHE A O 1
ATOM 711 N N . VAL A 1 91 ? -11.923 -3.252 8.283 1.00 90.56 91 VAL A N 1
ATOM 712 C CA . VAL A 1 91 ? -11.500 -1.939 8.782 1.00 90.56 91 VAL A CA 1
ATOM 713 C C . VAL A 1 91 ? -11.666 -0.908 7.676 1.00 90.56 91 VAL A C 1
ATOM 715 O O . VAL A 1 91 ? -11.049 -1.017 6.621 1.00 90.56 91 VAL A O 1
ATOM 718 N N . PHE A 1 92 ? -12.512 0.088 7.934 1.00 89.19 92 PHE A N 1
ATOM 719 C CA . PHE A 1 92 ? -12.779 1.206 7.033 1.00 89.19 92 PHE A CA 1
ATOM 720 C C . PHE A 1 92 ? -12.071 2.457 7.569 1.00 89.19 92 PHE A C 1
ATOM 722 O O . PHE A 1 92 ? -12.653 3.242 8.316 1.00 89.19 92 PHE A O 1
ATOM 729 N N . ASP A 1 93 ? -10.781 2.589 7.266 1.00 88.06 93 ASP A N 1
ATOM 730 C CA . ASP A 1 93 ? -9.939 3.710 7.695 1.00 88.06 93 ASP A CA 1
ATOM 731 C C . ASP A 1 93 ? -9.531 4.614 6.513 1.00 88.06 93 ASP A C 1
ATOM 733 O O . ASP A 1 93 ? -9.987 4.446 5.383 1.00 88.06 93 ASP A O 1
ATOM 737 N N . GLU A 1 94 ? -8.667 5.598 6.764 1.00 83.62 94 GLU A N 1
ATOM 738 C CA . GLU A 1 94 ? -8.165 6.506 5.722 1.00 83.62 94 GLU A CA 1
ATOM 739 C C . GLU A 1 94 ? -7.429 5.767 4.592 1.00 83.62 94 GLU A C 1
ATOM 741 O O . GLU A 1 94 ? -7.523 6.182 3.435 1.00 83.62 94 GLU A O 1
ATOM 746 N N . SER A 1 95 ? -6.732 4.665 4.904 1.00 82.25 95 SER A N 1
ATOM 747 C CA . SER A 1 95 ? -6.061 3.843 3.889 1.00 82.25 95 SER A CA 1
ATOM 748 C C . SER A 1 95 ? -7.081 3.149 2.998 1.00 82.25 95 SER A C 1
ATOM 750 O O . SER A 1 95 ? -6.984 3.240 1.779 1.00 82.25 95 SER A O 1
ATOM 752 N N . TYR A 1 96 ? -8.142 2.589 3.591 1.00 82.50 96 TYR A N 1
ATOM 753 C CA . TYR A 1 96 ? -9.243 2.007 2.833 1.00 82.50 96 TYR A CA 1
ATOM 754 C C . TYR A 1 96 ? -9.859 3.030 1.874 1.00 82.50 96 TYR A C 1
ATOM 756 O O . TYR A 1 96 ? -10.070 2.716 0.706 1.00 82.50 96 TYR A O 1
ATOM 764 N N . ILE A 1 97 ? -10.125 4.252 2.342 1.00 79.56 97 ILE A N 1
ATOM 765 C CA . ILE A 1 97 ? -10.677 5.315 1.491 1.00 79.56 97 ILE A CA 1
ATOM 766 C C . ILE A 1 97 ? -9.687 5.662 0.374 1.00 79.56 97 ILE A C 1
ATOM 768 O O . ILE A 1 97 ? -10.082 5.723 -0.782 1.00 79.56 97 ILE A O 1
ATOM 772 N N . THR A 1 98 ? -8.406 5.844 0.689 1.00 74.19 98 THR A N 1
ATOM 773 C CA . THR A 1 98 ? -7.379 6.204 -0.305 1.00 74.19 98 THR A CA 1
ATOM 774 C C . THR A 1 98 ? -7.237 5.144 -1.399 1.00 74.19 98 THR A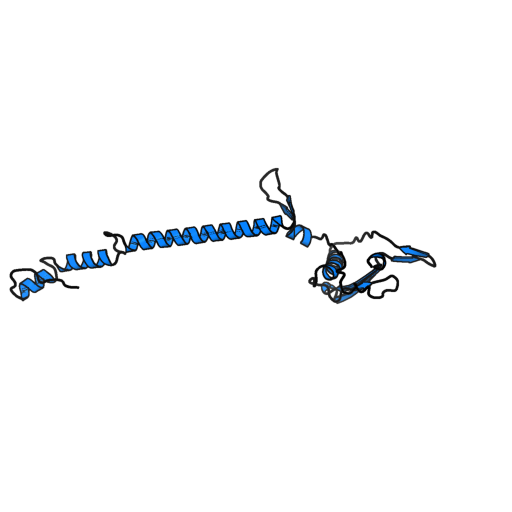 C 1
ATOM 776 O O . THR A 1 98 ? -7.162 5.478 -2.582 1.00 74.19 98 THR A O 1
ATOM 779 N N . ASP A 1 99 ? -7.233 3.872 -1.007 1.00 71.12 99 ASP A N 1
ATOM 780 C CA . ASP A 1 99 ? -7.005 2.748 -1.913 1.00 71.12 99 ASP A CA 1
ATOM 781 C C . ASP A 1 99 ? -8.250 2.417 -2.742 1.00 71.12 99 ASP A C 1
ATOM 783 O O . ASP A 1 99 ? -8.146 2.024 -3.903 1.00 71.12 99 ASP A O 1
ATOM 787 N N . ASN A 1 100 ? -9.437 2.585 -2.154 1.00 67.00 100 ASN A N 1
ATOM 788 C CA . ASN A 1 100 ? -10.687 2.111 -2.742 1.00 67.00 100 ASN A CA 1
ATOM 789 C C . ASN A 1 100 ? -11.599 3.233 -3.230 1.00 67.00 100 ASN A C 1
ATOM 791 O O . ASN A 1 100 ? -12.637 2.909 -3.795 1.00 67.00 100 ASN A O 1
ATOM 795 N N . VAL A 1 101 ? -11.264 4.510 -3.021 1.00 67.00 101 VAL A N 1
ATOM 796 C CA . VAL A 1 101 ? -12.105 5.654 -3.396 1.00 67.00 101 VAL A CA 1
ATOM 797 C C . VAL A 1 101 ? -11.272 6.698 -4.136 1.00 67.00 101 VAL A C 1
ATOM 799 O O . VAL A 1 101 ? -10.466 7.416 -3.548 1.00 67.00 101 VAL A O 1
ATOM 802 N N . ARG A 1 102 ? -11.503 6.841 -5.447 1.00 62.41 102 ARG A N 1
ATOM 803 C CA . ARG A 1 102 ? -10.944 7.947 -6.244 1.00 62.41 102 ARG A CA 1
ATOM 804 C C . ARG A 1 102 ? -12.031 8.918 -6.670 1.00 62.41 102 ARG A C 1
ATOM 806 O O . ARG A 1 102 ? -13.067 8.509 -7.185 1.00 62.41 102 ARG A O 1
ATOM 813 N N . ILE A 1 103 ? -11.749 10.207 -6.488 1.00 60.91 103 ILE A N 1
ATOM 814 C CA . ILE A 1 103 ? -12.576 11.313 -6.975 1.00 60.91 103 ILE A CA 1
ATOM 815 C C . ILE A 1 103 ? -11.899 11.857 -8.231 1.00 60.91 103 ILE A C 1
ATOM 817 O O . ILE A 1 103 ? -10.856 12.508 -8.141 1.00 60.91 103 ILE A O 1
ATOM 821 N N . ASN A 1 104 ? -12.472 11.582 -9.402 1.00 56.03 104 ASN A N 1
ATOM 822 C CA . ASN A 1 104 ? -11.981 12.156 -10.651 1.00 56.03 104 ASN A CA 1
ATOM 823 C C . ASN A 1 104 ? -12.471 13.612 -10.743 1.00 56.03 104 ASN A C 1
ATOM 825 O O . ASN A 1 104 ? -13.663 13.864 -10.922 1.00 56.03 104 ASN A O 1
ATOM 829 N N . LYS A 1 105 ? -11.575 14.575 -10.505 1.00 50.03 105 LYS A N 1
ATOM 830 C CA . LYS A 1 105 ? -11.913 16.004 -10.485 1.00 50.03 105 LYS A CA 1
ATOM 831 C C . LYS A 1 105 ? -11.913 16.586 -11.899 1.00 50.03 105 LYS A C 1
ATOM 833 O O . LYS A 1 105 ? -10.953 17.242 -12.277 1.00 50.03 105 LYS A O 1
ATOM 838 N N . GLU A 1 106 ? -13.029 16.440 -12.607 1.00 45.28 106 GLU A N 1
ATOM 839 C CA . GLU A 1 106 ? -13.466 17.418 -13.613 1.00 45.28 106 GLU A CA 1
ATOM 840 C C . GLU A 1 106 ? -14.990 17.624 -13.516 1.00 45.28 106 GLU A C 1
ATOM 842 O O . GLU A 1 106 ? -15.782 16.748 -13.852 1.00 45.28 106 GLU A O 1
ATOM 847 N N . GLY A 1 107 ? -15.409 18.802 -13.033 1.00 53.28 107 GLY A N 1
ATOM 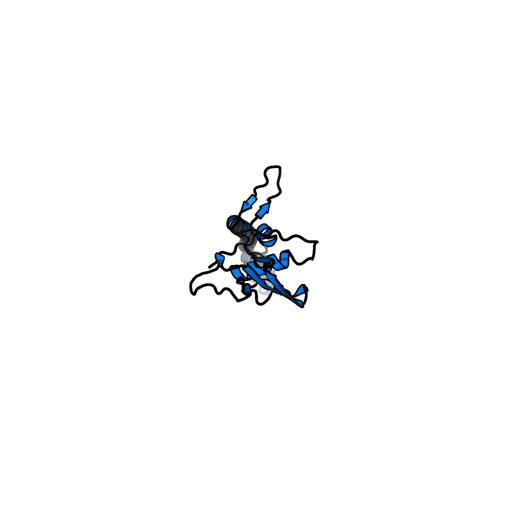848 C CA . GLY A 1 107 ? -16.811 19.247 -13.034 1.00 53.28 107 GLY A CA 1
ATOM 849 C C . GLY A 1 107 ? -17.746 18.652 -11.963 1.00 53.28 107 GLY A C 1
ATOM 850 O O . GLY A 1 107 ? -17.367 17.822 -11.139 1.00 53.28 107 GLY A O 1
ATOM 851 N N . LEU A 1 108 ? -19.006 19.118 -11.985 1.00 47.34 108 LEU A N 1
ATOM 852 C CA . LEU A 1 108 ? -20.117 18.805 -11.055 1.00 47.34 108 LEU A CA 1
ATOM 853 C C . LEU A 1 108 ? -20.569 17.327 -11.050 1.00 47.34 108 LEU A C 1
ATOM 855 O O . LEU A 1 108 ? -21.489 16.964 -10.322 1.00 47.34 108 LEU A O 1
ATOM 859 N N . SER A 1 109 ? -19.918 16.472 -11.831 1.00 42.97 109 SER A N 1
ATOM 860 C CA . SER A 1 109 ? -20.168 15.036 -11.947 1.00 42.97 109 SER A CA 1
ATOM 861 C C . SER A 1 109 ? -18.925 14.261 -11.509 1.00 42.97 109 SER A C 1
ATOM 863 O O . SER A 1 109 ? -18.260 13.608 -12.309 1.00 42.97 109 SER A O 1
ATOM 865 N N . SER A 1 110 ? -18.575 14.370 -10.228 1.00 52.22 110 SER A N 1
ATOM 866 C CA . SER A 1 110 ? -17.504 13.565 -9.638 1.00 52.22 110 SER A CA 1
ATOM 867 C C . SER A 1 110 ? -17.936 12.097 -9.575 1.00 52.22 110 SER A C 1
ATOM 869 O O . SER A 1 110 ? -18.838 11.745 -8.817 1.00 52.22 110 SER A O 1
ATOM 871 N N . ILE A 1 111 ? -17.299 11.241 -10.374 1.00 53.84 111 ILE A N 1
ATOM 872 C CA . ILE A 1 111 ? -17.502 9.788 -10.318 1.00 53.84 111 ILE A CA 1
ATOM 873 C C . ILE A 1 111 ? -16.683 9.249 -9.143 1.00 53.84 111 ILE A C 1
ATOM 875 O O . ILE A 1 111 ? -15.471 9.466 -9.078 1.00 53.84 111 ILE A O 1
ATOM 879 N N . VAL A 1 112 ? -17.359 8.569 -8.216 1.00 55.06 112 VAL A N 1
ATOM 880 C CA . VAL A 1 112 ? -16.747 7.865 -7.085 1.00 55.06 112 VAL A CA 1
ATOM 881 C C . VAL A 1 112 ? -16.533 6.415 -7.512 1.00 55.06 112 VAL A C 1
ATOM 883 O O . VAL A 1 112 ? -17.493 5.660 -7.646 1.00 55.06 112 VAL A O 1
ATOM 886 N N . LEU A 1 113 ? -15.284 6.044 -7.785 1.00 57.56 113 LEU A N 1
ATOM 887 C CA . LEU A 1 113 ? -14.905 4.665 -8.118 1.00 57.56 113 LEU A CA 1
ATOM 888 C C . LEU A 1 113 ? -14.685 3.879 -6.824 1.00 57.56 113 LEU A C 1
ATOM 890 O O . LEU A 1 113 ? -14.008 4.395 -5.937 1.00 57.56 113 LEU A O 1
ATOM 894 N N . PHE A 1 114 ? -15.228 2.660 -6.729 1.00 58.97 114 PHE A N 1
ATOM 895 C CA . PHE A 1 114 ? -15.122 1.801 -5.544 1.00 58.97 114 PHE A CA 1
ATOM 896 C C . PHE A 1 114 ? -14.289 0.538 -5.820 1.00 58.97 114 PHE A C 1
ATOM 898 O O . PHE A 1 114 ? -14.563 -0.204 -6.764 1.00 58.97 114 PHE A O 1
ATOM 905 N N . GLY A 1 115 ? -13.316 0.247 -4.952 1.00 61.94 115 GLY A N 1
ATOM 906 C CA . GLY A 1 115 ? -12.665 -1.066 -4.859 1.00 61.94 115 GLY A CA 1
ATOM 907 C C . GLY A 1 115 ? -11.901 -1.497 -6.117 1.00 61.94 115 GLY A C 1
ATOM 908 O O . GLY A 1 115 ? -11.033 -0.778 -6.604 1.00 61.94 115 GLY A O 1
ATOM 909 N N . GLU A 1 116 ? -12.221 -2.678 -6.654 1.00 60.75 116 GLU A N 1
ATOM 910 C CA . GLU A 1 116 ? -11.545 -3.305 -7.808 1.00 60.75 116 GLU A CA 1
ATOM 911 C C . GLU A 1 116 ? -11.483 -2.396 -9.054 1.00 60.75 116 GLU A C 1
ATOM 913 O O . GLU A 1 116 ? -10.508 -2.419 -9.809 1.00 60.75 116 GLU A O 1
ATOM 918 N N . GLN A 1 117 ? -12.474 -1.515 -9.222 1.00 57.06 117 GLN A N 1
ATOM 919 C CA . GLN A 1 117 ? -12.533 -0.550 -10.323 1.00 57.06 117 GLN A CA 1
ATOM 920 C C . GLN A 1 117 ? -11.389 0.478 -10.273 1.00 57.06 117 GLN A C 1
ATOM 922 O O . GLN A 1 117 ? -10.890 0.891 -11.319 1.00 57.06 117 GLN A O 1
ATOM 927 N N . VAL A 1 118 ? -10.902 0.838 -9.079 1.00 62.94 118 VAL A N 1
ATOM 928 C CA . VAL A 1 118 ? -9.766 1.766 -8.906 1.00 62.94 118 VAL A CA 1
ATOM 929 C C . VAL A 1 118 ? -8.453 1.142 -9.393 1.00 62.94 118 VAL A C 1
ATOM 931 O O . VAL A 1 118 ? -7.617 1.817 -10.012 1.00 62.94 118 VAL A O 1
ATOM 934 N N . GLY A 1 119 ? -8.273 -0.156 -9.138 1.00 66.25 119 GLY A N 1
ATOM 935 C CA . GLY A 1 119 ? -7.116 -0.917 -9.608 1.00 66.25 119 GLY A CA 1
ATOM 936 C C . GLY A 1 119 ? -7.099 -1.039 -11.132 1.00 66.25 119 GLY A C 1
ATOM 937 O O . GLY A 1 119 ? -6.086 -0.735 -11.767 1.00 66.25 119 GLY A O 1
ATOM 938 N N . LEU A 1 120 ? -8.241 -1.404 -11.724 1.00 73.56 120 LEU A N 1
ATOM 939 C CA . LEU A 1 120 ? -8.391 -1.536 -13.176 1.00 73.56 120 LEU A CA 1
ATOM 940 C C . LEU A 1 120 ? -8.138 -0.213 -13.908 1.00 73.56 120 LEU A C 1
ATOM 942 O O . LEU A 1 120 ? -7.372 -0.193 -14.871 1.00 73.56 120 LEU A O 1
ATOM 946 N N . ASP A 1 121 ? -8.683 0.902 -13.418 1.00 71.19 121 ASP A N 1
ATOM 947 C CA . ASP A 1 121 ? -8.445 2.217 -14.024 1.00 71.19 121 ASP A CA 1
ATOM 948 C C . ASP A 1 121 ? -6.974 2.638 -13.954 1.00 71.19 121 ASP A C 1
ATOM 950 O O . ASP A 1 121 ? -6.432 3.184 -14.918 1.00 71.19 121 ASP A O 1
ATOM 954 N N . SER A 1 122 ? -6.294 2.343 -12.841 1.00 76.38 122 SER A N 1
ATOM 955 C CA . SER A 1 122 ? -4.851 2.593 -12.721 1.00 76.38 122 SER A CA 1
ATOM 956 C C . SER A 1 122 ? -4.068 1.811 -13.773 1.00 76.38 122 SER A C 1
ATOM 958 O O . SER A 1 122 ? -3.205 2.378 -14.447 1.00 76.38 122 SER A O 1
ATOM 960 N N . ARG A 1 123 ? -4.416 0.533 -13.968 1.00 82.44 123 ARG A N 1
ATOM 961 C CA . ARG A 1 123 ? -3.770 -0.327 -14.962 1.00 82.44 123 ARG A CA 1
ATOM 962 C C . ARG A 1 123 ? -4.040 0.138 -16.391 1.00 82.44 123 ARG A C 1
ATOM 964 O O . ARG A 1 123 ? -3.130 0.131 -17.214 1.00 82.44 123 ARG A O 1
ATOM 971 N N . ILE A 1 124 ? -5.259 0.590 -16.684 1.00 84.25 124 ILE A N 1
ATOM 972 C CA . ILE A 1 124 ? -5.614 1.157 -17.991 1.00 84.25 124 ILE A CA 1
ATOM 973 C C . ILE A 1 124 ? -4.779 2.410 -18.280 1.00 84.25 124 ILE A C 1
ATOM 975 O O . ILE A 1 124 ? -4.276 2.567 -19.391 1.00 84.25 124 ILE A O 1
ATOM 979 N N . GLN A 1 125 ? -4.618 3.306 -17.302 1.00 83.94 125 GLN A N 1
ATOM 980 C CA . GLN A 1 125 ? -3.826 4.528 -17.478 1.00 83.94 125 GLN A CA 1
ATOM 981 C C . GLN A 1 125 ? -2.339 4.232 -17.698 1.00 83.94 125 GLN A C 1
ATOM 983 O O . GLN A 1 125 ? -1.706 4.872 -18.535 1.00 83.94 125 GLN A O 1
ATOM 988 N N . GLU A 1 126 ? -1.789 3.250 -16.985 1.00 89.25 126 GLU A N 1
ATOM 989 C CA . GLU A 1 126 ? -0.410 2.792 -17.176 1.00 89.25 126 GLU A CA 1
ATOM 990 C C . GLU A 1 126 ? -0.200 2.217 -18.584 1.00 89.25 126 GLU A C 1
ATOM 992 O O . GLU A 1 126 ? 0.674 2.687 -19.313 1.00 89.25 126 GLU A O 1
ATOM 997 N N . LEU A 1 127 ? -1.075 1.304 -19.019 1.00 91.12 127 LEU A N 1
ATOM 998 C CA . LEU A 1 127 ? -1.018 0.711 -20.359 1.00 91.12 127 LEU A CA 1
ATOM 999 C C . LEU A 1 127 ? -1.179 1.754 -21.472 1.00 91.12 127 LEU A C 1
ATOM 1001 O O . LEU A 1 127 ? -0.531 1.651 -22.509 1.00 91.12 127 LEU A O 1
ATOM 1005 N N . LYS A 1 128 ? -2.010 2.786 -21.274 1.00 91.69 128 LYS A N 1
ATOM 1006 C CA . LYS A 1 128 ? -2.140 3.896 -22.234 1.00 91.69 128 LYS A CA 1
ATOM 1007 C C . LYS A 1 128 ? -0.844 4.695 -22.374 1.00 91.69 128 LYS A C 1
ATOM 1009 O O . LYS A 1 128 ? -0.493 5.070 -23.490 1.00 91.69 128 LYS A O 1
ATOM 1014 N N . LYS A 1 129 ? -0.142 4.956 -21.266 1.00 91.88 129 LYS A N 1
ATOM 1015 C CA . LYS A 1 129 ? 1.161 5.643 -21.294 1.00 91.88 129 LYS A CA 1
ATOM 1016 C C . LYS A 1 129 ? 2.218 4.798 -21.995 1.00 91.88 129 LYS A C 1
ATOM 1018 O O . LYS A 1 129 ? 2.959 5.327 -22.815 1.00 91.88 129 LYS A O 1
ATOM 1023 N N . GLU A 1 130 ? 2.254 3.503 -21.698 1.00 93.69 130 GLU A N 1
ATOM 1024 C CA . GLU A 1 130 ? 3.168 2.561 -22.344 1.00 93.69 130 GLU A CA 1
ATOM 1025 C C . GLU A 1 130 ? 2.903 2.482 -23.854 1.00 93.69 130 GLU A C 1
ATOM 1027 O O . GLU A 1 130 ? 3.822 2.640 -24.652 1.00 93.69 130 GLU A O 1
ATOM 1032 N N . LEU A 1 131 ? 1.636 2.366 -24.263 1.00 93.44 131 LEU A N 1
ATOM 1033 C CA . LEU A 1 131 ? 1.247 2.350 -25.674 1.00 93.44 131 LEU A CA 1
ATOM 1034 C C . LEU A 1 131 ? 1.667 3.633 -26.404 1.00 93.44 131 LEU A C 1
ATOM 1036 O O . LEU A 1 131 ? 2.187 3.554 -27.515 1.00 93.44 131 LEU A O 1
ATOM 1040 N N . ALA A 1 132 ? 1.477 4.801 -25.784 1.00 93.69 132 ALA A N 1
ATOM 1041 C CA . ALA A 1 132 ? 1.917 6.071 -26.358 1.00 93.69 132 ALA A CA 1
ATOM 1042 C C . ALA A 1 132 ? 3.445 6.117 -26.538 1.00 93.69 132 ALA A C 1
ATOM 1044 O O . ALA A 1 132 ? 3.921 6.473 -27.613 1.00 93.69 132 ALA A O 1
ATOM 1045 N N . ALA A 1 133 ? 4.207 5.684 -25.528 1.00 93.38 133 ALA A N 1
ATOM 1046 C CA . ALA A 1 133 ? 5.666 5.647 -25.595 1.00 93.38 133 ALA A CA 1
ATOM 1047 C C . ALA A 1 133 ? 6.179 4.700 -26.695 1.00 93.38 133 ALA A C 1
ATOM 1049 O O . ALA A 1 133 ? 7.045 5.087 -27.481 1.00 93.38 133 ALA A O 1
ATOM 1050 N N . LEU A 1 134 ? 5.611 3.491 -26.808 1.00 93.50 134 LEU A N 1
ATOM 1051 C CA . LEU A 1 134 ? 5.953 2.568 -27.896 1.00 93.50 134 LEU A CA 1
ATOM 1052 C C . LEU A 1 134 ? 5.571 3.130 -29.272 1.00 93.50 134 LEU A C 1
ATOM 1054 O O . LEU A 1 134 ? 6.297 2.914 -30.241 1.00 93.50 134 LEU A O 1
ATOM 1058 N N . GLY A 1 135 ? 4.449 3.849 -29.369 1.00 94.00 135 GLY A N 1
ATOM 1059 C CA . GLY A 1 135 ? 4.042 4.539 -30.594 1.00 94.00 135 GLY A CA 1
ATOM 1060 C C . GLY A 1 135 ? 5.089 5.556 -31.053 1.00 94.00 135 GLY A C 1
ATOM 1061 O O . GLY A 1 135 ? 5.508 5.528 -32.211 1.00 94.00 135 GLY A O 1
ATOM 1062 N N . ASP A 1 136 ? 5.577 6.388 -30.131 1.00 93.00 136 ASP A N 1
ATOM 1063 C CA . ASP A 1 136 ? 6.623 7.377 -30.410 1.00 93.00 136 ASP A CA 1
ATOM 1064 C C . ASP A 1 136 ? 7.951 6.724 -30.829 1.00 93.00 136 ASP A C 1
ATOM 1066 O O . ASP A 1 136 ? 8.631 7.203 -31.743 1.00 93.00 136 ASP A O 1
ATOM 1070 N N . GLU A 1 137 ? 8.346 5.625 -30.180 1.00 94.06 137 GLU A N 1
ATOM 1071 C CA . GLU A 1 137 ? 9.544 4.866 -30.559 1.00 94.06 137 GLU A CA 1
ATOM 1072 C C . GLU A 1 137 ? 9.418 4.239 -31.948 1.00 94.06 137 GLU A C 1
ATOM 1074 O O . GLU A 1 137 ? 10.363 4.278 -32.741 1.00 94.06 137 GLU A O 1
ATOM 1079 N N . LEU A 1 138 ? 8.243 3.701 -32.269 1.00 93.94 138 LEU A N 1
ATOM 1080 C CA . LEU A 1 138 ? 7.961 3.091 -33.560 1.00 93.94 138 LEU A CA 1
ATOM 1081 C C . LEU A 1 138 ? 8.001 4.121 -34.695 1.00 93.94 138 LEU A C 1
ATOM 1083 O O . LEU A 1 138 ? 8.585 3.842 -35.743 1.00 93.94 138 LEU A O 1
ATOM 1087 N N . GLU A 1 139 ? 7.465 5.323 -34.489 1.00 93.56 139 GLU A N 1
ATOM 1088 C CA . GLU A 1 139 ? 7.566 6.409 -35.474 1.00 93.56 139 GLU A CA 1
ATOM 1089 C C . GLU A 1 139 ? 9.013 6.902 -35.655 1.00 93.56 139 GLU A C 1
ATOM 1091 O O . GLU A 1 139 ? 9.478 7.102 -36.785 1.00 93.56 139 GLU A O 1
ATOM 1096 N N . LYS A 1 140 ? 9.799 6.992 -34.574 1.00 93.06 140 LYS A N 1
ATOM 1097 C CA . LYS A 1 140 ? 11.247 7.273 -34.666 1.00 93.06 140 LYS A CA 1
ATOM 1098 C C . LYS A 1 140 ? 12.001 6.181 -35.430 1.00 93.06 140 LYS A C 1
ATOM 1100 O O . LYS A 1 140 ? 12.877 6.476 -36.242 1.00 93.06 140 LYS A O 1
ATOM 1105 N N . ALA A 1 141 ? 11.671 4.914 -35.198 1.00 90.69 141 ALA A N 1
ATOM 1106 C CA . ALA A 1 141 ? 12.295 3.798 -35.900 1.00 90.69 141 ALA A CA 1
ATOM 1107 C C . ALA A 1 141 ? 11.933 3.785 -37.395 1.00 90.69 141 ALA A C 1
ATOM 1109 O O . ALA A 1 141 ? 12.810 3.566 -38.234 1.00 90.69 141 ALA A O 1
ATOM 1110 N N . LYS A 1 142 ? 10.667 4.059 -37.742 1.00 91.75 142 LYS A N 1
ATOM 1111 C CA . LYS A 1 142 ? 10.210 4.172 -39.136 1.00 91.75 142 LYS A CA 1
ATOM 1112 C C . LYS A 1 142 ? 10.911 5.305 -39.876 1.00 91.75 142 LYS A C 1
ATOM 1114 O O . LYS A 1 142 ? 11.499 5.048 -40.921 1.00 91.75 142 LYS A O 1
ATOM 1119 N N . SER A 1 143 ? 10.915 6.511 -39.312 1.00 88.19 143 SER A N 1
ATOM 1120 C CA . SER A 1 143 ? 11.581 7.673 -39.919 1.00 88.19 143 SER A CA 1
ATOM 1121 C C . SER A 1 143 ? 13.075 7.425 -40.144 1.00 88.19 143 SER A C 1
ATOM 1123 O O . SER A 1 143 ? 13.596 7.707 -41.222 1.00 88.19 143 SER A O 1
ATOM 1125 N N . LYS A 1 144 ? 13.763 6.790 -39.187 1.00 88.25 144 LYS A N 1
ATOM 1126 C CA . LYS A 1 144 ? 15.166 6.388 -39.359 1.00 88.25 144 LYS A CA 1
ATOM 1127 C C . LYS A 1 144 ? 15.347 5.340 -40.460 1.00 88.25 144 LYS A C 1
ATOM 1129 O O . LYS A 1 144 ? 16.298 5.417 -41.234 1.00 88.25 144 LYS A O 1
ATOM 1134 N N . LYS A 1 145 ? 14.447 4.357 -40.551 1.00 88.44 145 LYS A N 1
ATOM 1135 C CA . LYS A 1 145 ? 14.475 3.348 -41.619 1.00 88.44 145 LYS A CA 1
ATOM 1136 C C . LYS A 1 145 ? 14.289 3.993 -42.993 1.00 88.44 145 LYS A C 1
ATOM 1138 O O . LYS A 1 145 ? 15.031 3.653 -43.908 1.00 88.44 145 LYS A O 1
ATOM 1143 N N . GLU A 1 146 ? 13.337 4.913 -43.126 1.00 86.81 146 GLU A N 1
ATOM 1144 C CA . GLU A 1 146 ? 13.103 5.671 -44.361 1.00 86.81 146 GLU A CA 1
ATOM 1145 C C . GLU A 1 146 ? 14.304 6.542 -44.733 1.00 86.81 146 GLU A C 1
ATOM 1147 O O . GLU A 1 146 ? 14.692 6.598 -45.900 1.00 86.81 146 GLU A O 1
ATOM 1152 N N . ALA A 1 147 ? 14.948 7.173 -43.747 1.00 84.56 147 ALA A N 1
ATOM 1153 C CA . ALA A 1 147 ? 16.155 7.952 -43.985 1.00 84.56 147 ALA A CA 1
ATOM 1154 C C . ALA A 1 147 ? 17.301 7.090 -44.547 1.00 84.56 147 ALA A C 1
ATOM 1156 O O . ALA A 1 147 ? 17.955 7.483 -45.513 1.00 84.56 147 ALA A O 1
ATOM 1157 N N . LEU A 1 148 ? 17.486 5.881 -44.005 1.00 83.75 148 LEU A N 1
ATOM 1158 C CA . LEU A 1 148 ? 18.510 4.929 -44.449 1.00 83.75 148 LEU A CA 1
ATOM 1159 C C . LEU A 1 148 ? 18.208 4.292 -45.818 1.00 83.75 148 LEU A C 1
ATOM 1161 O O . LEU A 1 148 ? 19.138 3.950 -46.548 1.00 83.75 148 LEU A O 1
ATOM 1165 N N . SER A 1 149 ? 16.935 4.122 -46.186 1.00 81.69 149 SER A N 1
ATOM 1166 C CA . SER A 1 149 ? 16.535 3.541 -47.478 1.00 81.69 149 SER A CA 1
ATOM 1167 C C . SER A 1 149 ? 16.311 4.579 -48.585 1.00 81.69 149 SER A C 1
ATOM 1169 O O . SER A 1 149 ? 16.076 4.213 -49.738 1.00 81.69 149 SER A O 1
ATOM 1171 N N . GLY A 1 150 ? 16.371 5.872 -48.260 1.00 81.25 150 GLY A N 1
ATOM 1172 C CA . GLY A 1 150 ? 16.089 6.951 -49.198 1.00 81.25 150 GLY A CA 1
ATOM 1173 C C . GLY A 1 150 ? 17.129 7.067 -50.314 1.00 81.25 150 GLY A C 1
ATOM 1174 O O . GLY A 1 150 ? 18.262 7.471 -50.073 1.00 81.25 150 GLY A O 1
ATOM 1175 N N . MET A 1 151 ? 16.708 6.855 -51.566 1.00 67.25 151 MET A N 1
ATOM 1176 C CA . MET A 1 151 ? 17.563 6.925 -52.769 1.00 67.25 151 MET A CA 1
ATOM 1177 C C . MET A 1 151 ? 18.213 8.297 -53.034 1.00 67.25 151 MET A C 1
ATOM 1179 O O . MET A 1 151 ? 18.984 8.434 -53.974 1.00 67.25 151 MET A O 1
ATOM 1183 N N . LYS A 1 152 ? 17.872 9.337 -52.264 1.00 74.62 152 LYS A N 1
ATOM 1184 C CA . LYS A 1 152 ? 18.459 10.687 -52.342 1.00 74.62 152 LYS A CA 1
ATOM 1185 C C . LYS A 1 152 ? 18.785 11.264 -50.962 1.00 74.62 152 LYS A C 1
ATOM 1187 O O . LYS A 1 152 ? 18.804 12.481 -50.793 1.00 74.62 152 LYS A O 1
ATOM 1192 N N . ASN A 1 153 ? 18.974 10.403 -49.964 1.00 76.62 153 ASN A N 1
ATOM 1193 C CA . ASN A 1 153 ? 19.307 10.824 -48.610 1.00 76.62 153 ASN A CA 1
ATOM 1194 C C . ASN A 1 153 ? 20.788 10.558 -48.322 1.00 76.62 153 ASN A C 1
ATOM 1196 O O . ASN A 1 153 ? 21.260 9.446 -48.516 1.00 76.62 153 ASN A O 1
ATOM 1200 N N . LEU A 1 154 ? 21.512 11.564 -47.827 1.00 73.12 154 LEU A N 1
ATOM 1201 C CA . LEU A 1 154 ? 22.912 11.441 -47.402 1.00 73.12 154 LEU A CA 1
ATOM 1202 C C . LEU A 1 154 ? 23.114 10.419 -46.275 1.00 73.12 154 LEU A C 1
ATOM 1204 O O . LEU A 1 154 ? 24.197 9.852 -46.169 1.00 73.12 154 LEU A O 1
ATOM 1208 N N . GLU A 1 155 ? 22.086 10.179 -45.458 1.00 78.31 155 GLU A N 1
ATOM 1209 C CA . GLU A 1 155 ? 22.106 9.128 -44.438 1.00 78.31 155 GLU A CA 1
ATOM 1210 C C . GLU A 1 155 ? 21.947 7.725 -45.035 1.00 78.31 155 GLU A C 1
ATOM 1212 O O . GLU A 1 155 ? 22.322 6.748 -44.388 1.00 78.31 155 GLU A O 1
ATOM 1217 N N . SER A 1 156 ? 21.443 7.601 -46.269 1.00 87.25 156 SER A N 1
ATOM 1218 C CA . SER A 1 156 ? 21.364 6.316 -46.955 1.00 87.25 156 SER A CA 1
ATOM 1219 C C . SER A 1 156 ? 22.759 5.864 -47.394 1.00 87.25 156 SER A C 1
ATOM 1221 O O . SER A 1 156 ? 23.407 6.549 -48.195 1.00 87.25 156 SER A O 1
ATOM 1223 N N . PRO A 1 157 ? 23.234 4.692 -46.930 1.00 84.88 157 PRO A N 1
ATOM 1224 C CA . PRO A 1 157 ? 24.550 4.185 -47.304 1.00 84.88 157 PRO A CA 1
ATOM 1225 C C . PRO A 1 157 ? 24.701 3.986 -48.813 1.00 84.88 157 PRO A C 1
ATOM 1227 O O . PRO A 1 157 ? 25.774 4.240 -49.361 1.00 84.88 157 PRO A O 1
ATOM 1230 N N . ASP A 1 158 ? 23.635 3.556 -49.485 1.00 84.56 158 ASP A N 1
ATOM 1231 C CA . ASP A 1 158 ? 23.659 3.283 -50.920 1.00 84.56 158 ASP A CA 1
ATOM 1232 C C . ASP A 1 158 ? 23.743 4.582 -51.723 1.00 84.56 158 ASP A C 1
ATOM 1234 O O . ASP A 1 158 ? 24.612 4.711 -52.588 1.00 84.56 158 ASP A O 1
ATOM 1238 N N . PHE A 1 159 ? 22.948 5.596 -51.363 1.00 85.56 159 PHE A N 1
ATOM 1239 C CA . PHE A 1 159 ? 23.054 6.917 -51.987 1.00 85.56 159 PHE A CA 1
ATOM 1240 C C . PHE A 1 159 ? 24.413 7.574 -51.723 1.00 85.56 159 PHE A C 1
ATOM 1242 O O . PHE A 1 159 ? 24.995 8.189 -52.622 1.00 85.56 159 PHE A O 1
ATOM 1249 N N . ALA A 1 160 ? 24.951 7.441 -50.506 1.00 85.06 160 ALA A N 1
ATOM 1250 C CA . ALA A 1 160 ? 26.272 7.962 -50.168 1.00 85.06 160 ALA A CA 1
ATOM 1251 C C . ALA A 1 160 ? 27.374 7.292 -51.009 1.00 85.06 160 ALA A C 1
ATOM 1253 O O . ALA A 1 160 ? 28.238 7.984 -51.557 1.00 85.06 160 ALA A O 1
ATOM 1254 N N . LYS A 1 161 ? 27.319 5.962 -51.176 1.00 85.81 161 LYS A N 1
ATOM 1255 C CA . LYS A 1 161 ? 28.239 5.206 -52.044 1.00 85.81 161 LYS A CA 1
ATOM 1256 C C . LYS A 1 161 ? 28.124 5.625 -53.507 1.00 85.81 161 LYS A C 1
ATOM 1258 O O . LYS A 1 161 ? 29.149 5.840 -54.156 1.00 85.81 161 LYS A O 1
ATOM 1263 N N . GLU A 1 162 ? 26.906 5.763 -54.024 1.00 85.62 162 GLU A N 1
ATOM 1264 C CA . GLU A 1 162 ? 26.661 6.172 -55.410 1.00 85.62 162 GLU A CA 1
ATOM 1265 C C . GLU A 1 162 ? 27.162 7.602 -55.667 1.00 85.62 162 GLU A C 1
ATOM 1267 O O . GLU A 1 162 ? 27.943 7.834 -56.592 1.00 85.62 162 GLU A O 1
ATOM 1272 N N . SER A 1 163 ? 26.851 8.532 -54.760 1.00 86.00 163 SER A N 1
ATOM 1273 C CA . SER A 1 163 ? 27.330 9.919 -54.808 1.00 86.00 163 SER A CA 1
ATOM 1274 C C . SER A 1 163 ? 28.859 10.018 -54.781 1.00 86.00 163 SER A C 1
ATOM 1276 O O . SER A 1 163 ? 29.450 10.836 -55.493 1.00 86.00 163 SER A O 1
ATOM 1278 N N . LEU A 1 164 ? 29.525 9.194 -53.964 1.00 87.06 164 LEU A N 1
ATOM 1279 C CA . LEU A 1 164 ? 30.987 9.111 -53.930 1.00 87.06 164 LEU A CA 1
ATOM 1280 C C . LEU A 1 164 ? 31.545 8.568 -55.248 1.00 87.06 164 LEU A C 1
ATOM 1282 O O . LEU A 1 164 ? 32.473 9.157 -55.806 1.00 87.06 164 LEU A O 1
ATOM 1286 N N . ARG A 1 165 ? 30.963 7.485 -55.775 1.00 85.75 165 ARG A N 1
ATOM 1287 C CA . ARG A 1 165 ? 31.355 6.909 -57.069 1.00 85.75 165 ARG A CA 1
ATOM 1288 C C . ARG A 1 165 ? 31.275 7.936 -58.187 1.00 85.75 165 ARG A C 1
ATOM 1290 O O . ARG A 1 165 ? 32.232 8.075 -58.948 1.00 85.75 165 ARG A O 1
ATOM 1297 N N . ASP A 1 166 ? 30.178 8.673 -58.269 1.00 86.75 166 ASP A N 1
ATOM 1298 C CA . ASP A 1 166 ? 29.983 9.662 -59.325 1.00 86.75 166 ASP A CA 1
ATOM 1299 C C . ASP A 1 166 ? 30.975 10.820 -59.217 1.00 86.75 166 ASP A C 1
ATOM 1301 O O . ASP A 1 166 ? 31.576 11.219 -60.218 1.00 86.75 166 ASP A O 1
ATOM 1305 N N . ARG A 1 167 ? 31.264 11.288 -57.994 1.00 88.81 167 ARG A N 1
ATOM 1306 C CA . ARG A 1 167 ? 32.316 12.292 -57.762 1.00 88.81 167 ARG A CA 1
ATOM 1307 C C . ARG A 1 167 ? 33.697 11.806 -58.199 1.00 88.81 167 ARG A C 1
ATOM 1309 O O . ARG A 1 167 ? 34.475 12.604 -58.722 1.00 88.81 167 ARG A O 1
ATOM 1316 N N . LEU A 1 168 ? 34.009 10.523 -58.013 1.00 89.88 168 LEU A N 1
ATOM 1317 C CA . LEU A 1 168 ? 35.305 9.940 -58.377 1.00 89.88 168 LEU A CA 1
ATOM 1318 C C . LEU A 1 168 ? 35.457 9.681 -59.887 1.00 89.88 168 LEU A C 1
ATOM 1320 O O . LEU A 1 168 ? 36.580 9.762 -60.392 1.00 89.88 168 LEU A O 1
ATOM 1324 N N . LYS A 1 169 ? 34.357 9.421 -60.610 1.00 89.38 169 LYS A N 1
ATOM 1325 C CA . LYS A 1 169 ? 34.340 9.126 -62.061 1.00 89.38 169 LYS A CA 1
ATOM 1326 C C . LYS A 1 169 ? 34.587 10.339 -62.973 1.00 89.38 169 LYS A C 1
ATOM 1328 O O . LYS A 1 169 ? 34.879 10.149 -64.154 1.00 89.38 169 LYS A O 1
ATOM 1333 N N . GLY A 1 170 ? 34.454 11.562 -62.455 1.00 88.06 170 GLY A N 1
ATOM 1334 C CA . GLY A 1 170 ? 34.545 12.791 -63.252 1.00 88.06 170 GLY A CA 1
ATOM 1335 C C . GLY A 1 170 ? 35.894 13.004 -63.959 1.00 88.06 170 GLY A C 1
ATOM 1336 O O . GLY A 1 170 ? 36.948 12.593 -63.472 1.00 88.06 170 GLY A O 1
ATOM 1337 N N . ASP A 1 171 ? 35.871 13.729 -65.082 1.00 83.75 171 ASP A N 1
ATOM 1338 C CA . ASP A 1 171 ? 37.052 13.994 -65.929 1.00 83.75 171 ASP A CA 1
ATOM 1339 C C . ASP A 1 171 ? 38.165 14.781 -65.222 1.00 83.75 171 ASP A C 1
ATOM 1341 O O . ASP A 1 171 ? 39.344 14.624 -65.529 1.00 83.75 171 ASP A O 1
ATOM 1345 N N . ARG A 1 172 ? 37.809 15.628 -64.249 1.00 85.62 172 ARG A N 1
ATOM 1346 C CA . ARG A 1 172 ? 38.778 16.364 -63.411 1.00 85.62 172 ARG A CA 1
ATOM 1347 C C . ARG A 1 172 ? 39.029 15.699 -62.050 1.00 85.62 172 ARG A C 1
ATOM 1349 O O . ARG A 1 172 ? 39.804 16.218 -61.239 1.00 85.62 172 ARG A O 1
ATOM 1356 N N . SER A 1 173 ? 38.376 14.566 -61.808 1.00 89.00 173 SER A N 1
ATOM 1357 C CA . SER A 1 173 ? 38.447 13.776 -60.578 1.00 89.00 173 SER A CA 1
ATOM 1358 C C . SER A 1 173 ? 39.463 12.638 -60.712 1.00 89.00 173 SER A C 1
ATOM 1360 O O . SER A 1 173 ? 40.235 12.596 -61.669 1.00 89.00 173 SER A O 1
ATOM 1362 N N . TRP A 1 174 ? 39.497 11.726 -59.734 1.00 88.88 174 TRP A N 1
ATOM 1363 C CA . TRP A 1 174 ? 40.438 10.602 -59.687 1.00 88.88 174 TRP A CA 1
ATOM 1364 C C . TRP A 1 174 ? 40.531 9.840 -61.018 1.00 88.88 174 TRP A C 1
ATOM 1366 O O . TRP A 1 174 ? 41.620 9.720 -61.578 1.00 88.88 174 TRP A O 1
ATOM 1376 N N . ALA A 1 175 ? 39.391 9.411 -61.566 1.00 91.06 175 ALA A N 1
ATOM 1377 C CA . ALA A 1 175 ? 39.345 8.595 -62.776 1.00 91.06 175 ALA A CA 1
ATOM 1378 C C . ALA A 1 175 ? 39.902 9.306 -64.025 1.00 91.06 175 ALA A C 1
ATOM 1380 O O . ALA A 1 175 ? 40.595 8.687 -64.837 1.00 91.06 175 ALA A O 1
ATOM 1381 N N . GLY A 1 176 ? 39.627 10.605 -64.183 1.00 90.50 176 GLY A N 1
ATOM 1382 C CA . GLY A 1 176 ? 40.138 11.399 -65.304 1.00 90.50 176 GLY A CA 1
ATOM 1383 C C . GLY A 1 176 ? 41.603 11.831 -65.146 1.00 90.50 176 GLY A C 1
ATOM 1384 O O . GLY A 1 176 ? 42.360 11.864 -66.122 1.00 90.50 176 GLY A O 1
ATOM 1385 N N . ARG A 1 177 ? 42.060 12.073 -63.909 1.00 90.38 177 ARG A N 1
ATOM 1386 C CA . ARG A 1 177 ? 43.488 12.306 -63.621 1.00 90.38 177 ARG A CA 1
ATOM 1387 C C . ARG A 1 177 ? 44.316 11.065 -63.926 1.00 90.38 177 ARG A C 1
ATOM 1389 O O . ARG A 1 177 ? 45.334 11.161 -64.604 1.00 90.38 177 ARG A O 1
ATOM 1396 N N . GLU A 1 178 ? 43.856 9.900 -63.480 1.00 88.38 178 GLU A N 1
ATOM 1397 C CA . GLU A 1 178 ? 44.545 8.637 -63.735 1.00 88.38 178 GLU A CA 1
ATOM 1398 C C . GLU A 1 178 ? 44.598 8.306 -65.234 1.00 88.38 178 GLU A C 1
ATOM 1400 O O . GLU A 1 178 ? 45.656 7.916 -65.728 1.00 88.38 178 GLU A O 1
ATOM 1405 N N . LYS A 1 179 ? 43.510 8.554 -65.980 1.00 92.88 179 LYS A N 1
ATOM 1406 C CA . LYS A 1 179 ? 43.502 8.477 -67.451 1.00 92.88 179 LYS A CA 1
ATOM 1407 C C . LYS A 1 179 ? 44.621 9.309 -68.072 1.00 92.88 179 LYS A C 1
ATOM 1409 O O . LYS A 1 179 ? 45.323 8.813 -68.949 1.00 92.88 179 LYS A O 1
ATOM 1414 N N . THR A 1 180 ? 44.777 10.554 -67.620 1.00 91.75 180 THR A N 1
ATOM 1415 C CA . THR A 1 180 ? 45.788 11.487 -68.142 1.00 91.75 180 THR A CA 1
ATOM 1416 C C . THR A 1 180 ? 47.203 10.988 -67.852 1.00 91.75 180 THR A C 1
ATOM 1418 O O . THR A 1 180 ? 48.044 10.979 -68.744 1.00 91.75 180 THR A O 1
ATOM 1421 N N . ILE A 1 181 ? 47.450 10.508 -66.631 1.00 90.88 181 ILE A N 1
ATOM 1422 C CA . ILE A 1 181 ? 48.755 9.981 -66.203 1.00 90.88 181 ILE A CA 1
ATOM 1423 C C . ILE A 1 181 ? 49.128 8.709 -66.977 1.00 90.88 181 ILE A C 1
ATOM 1425 O O . ILE A 1 181 ? 50.278 8.540 -67.370 1.00 90.88 181 ILE A O 1
ATOM 1429 N N . LYS A 1 182 ? 48.163 7.810 -67.203 1.00 90.19 182 LYS A N 1
ATOM 1430 C CA . LYS A 1 182 ? 48.384 6.509 -67.857 1.00 90.19 182 LYS A CA 1
ATOM 1431 C C . LYS A 1 182 ? 48.204 6.535 -69.382 1.00 90.19 182 LYS A C 1
ATOM 1433 O O . LYS A 1 182 ? 48.350 5.495 -70.016 1.00 90.19 182 LYS A O 1
ATOM 1438 N N . GLY A 1 183 ? 47.860 7.683 -69.973 1.00 87.56 183 GLY A N 1
ATOM 1439 C CA . GLY A 1 183 ? 47.628 7.819 -71.417 1.00 87.56 183 GLY A CA 1
ATOM 1440 C C . GLY A 1 183 ? 46.437 7.007 -71.945 1.00 87.56 183 GLY A C 1
ATOM 1441 O O . GLY A 1 183 ? 46.454 6.545 -73.086 1.00 87.56 183 GLY A O 1
ATOM 1442 N N . LEU A 1 184 ? 45.409 6.784 -71.121 1.00 87.69 184 LEU A N 1
ATOM 1443 C CA . LEU A 1 184 ? 44.251 5.963 -71.489 1.00 87.69 184 LEU A CA 1
ATOM 1444 C C . LEU A 1 184 ? 43.258 6.742 -72.371 1.00 87.69 184 LEU A C 1
ATOM 1446 O O . LEU A 1 184 ? 43.095 7.956 -72.248 1.00 87.69 184 LEU A O 1
ATOM 1450 N N . LYS A 1 185 ? 42.523 6.034 -73.241 1.00 86.00 185 LYS A N 1
ATOM 1451 C CA . LYS A 1 185 ? 41.474 6.647 -74.086 1.00 86.00 185 LYS A CA 1
ATOM 1452 C C . LYS A 1 185 ? 40.222 7.049 -73.293 1.00 86.00 185 LYS A C 1
ATOM 1454 O O . LYS A 1 185 ? 39.573 8.040 -73.626 1.00 86.00 185 LYS A O 1
ATOM 1459 N N . HIS A 1 186 ? 39.923 6.337 -72.208 1.00 86.62 186 HIS A N 1
ATOM 1460 C CA . HIS A 1 186 ? 38.748 6.550 -71.357 1.00 86.62 186 HIS A CA 1
ATOM 1461 C C . HIS A 1 186 ? 39.144 6.672 -69.883 1.00 86.62 186 HIS A C 1
ATOM 1463 O O . HIS A 1 186 ? 40.243 6.266 -69.507 1.00 86.62 186 HIS A O 1
ATOM 1469 N N . ASN A 1 187 ? 38.258 7.254 -69.066 1.00 87.31 187 ASN A N 1
ATOM 1470 C CA . ASN A 1 187 ? 38.477 7.390 -67.625 1.00 87.31 187 ASN A CA 1
ATOM 1471 C C . ASN A 1 187 ? 38.642 6.013 -66.978 1.00 87.31 187 ASN A C 1
ATOM 1473 O O . ASN A 1 187 ? 37.971 5.056 -67.373 1.00 87.31 187 ASN A O 1
ATOM 1477 N N . SER A 1 188 ? 39.520 5.920 -65.978 1.00 88.25 188 SER A N 1
ATOM 1478 C CA . SER A 1 188 ? 39.712 4.672 -65.242 1.00 88.25 188 SER A CA 1
ATOM 1479 C C . SER A 1 188 ? 38.424 4.228 -64.539 1.00 88.25 188 SER A C 1
ATOM 1481 O O . SER A 1 188 ? 37.688 5.067 -64.013 1.00 88.25 188 SER A O 1
ATOM 1483 N N . PRO A 1 189 ? 38.136 2.918 -64.475 1.00 85.62 189 PRO A N 1
ATOM 1484 C CA . PRO A 1 189 ? 36.955 2.431 -63.778 1.00 85.62 189 PRO A CA 1
ATOM 1485 C C . PRO A 1 189 ? 37.085 2.649 -62.265 1.00 85.62 189 PRO A C 1
ATOM 1487 O O . PRO A 1 189 ? 38.053 2.208 -61.649 1.00 85.62 189 PRO A O 1
ATOM 1490 N N . VAL A 1 190 ? 36.073 3.266 -61.652 1.00 84.75 190 VAL A N 1
ATOM 1491 C CA . VAL A 1 190 ? 35.942 3.351 -60.189 1.00 84.75 190 VAL A CA 1
ATOM 1492 C C . VAL A 1 190 ? 35.158 2.130 -59.714 1.00 84.75 190 VAL A C 1
ATOM 1494 O O . VAL A 1 190 ? 33.931 2.084 -59.841 1.00 84.75 190 VAL A O 1
ATOM 1497 N N . ARG A 1 191 ? 35.879 1.112 -59.237 1.00 79.12 191 ARG A N 1
ATOM 1498 C CA . ARG A 1 191 ? 35.300 -0.125 -58.690 1.00 79.12 191 ARG A CA 1
ATOM 1499 C C . ARG A 1 191 ? 35.001 0.036 -57.197 1.00 79.12 191 ARG A C 1
ATOM 1501 O O . ARG A 1 191 ? 35.498 0.968 -56.574 1.00 79.12 191 ARG A O 1
ATOM 1508 N N . GLU A 1 192 ? 34.103 -0.811 -56.695 1.00 63.44 192 GLU A N 1
ATOM 1509 C CA . GLU A 1 192 ? 33.883 -0.968 -55.245 1.00 63.44 192 GLU A CA 1
ATOM 1510 C C . GLU A 1 192 ? 35.072 -1.673 -54.595 1.00 63.44 192 GLU A C 1
ATOM 1512 O O . GLU A 1 192 ? 35.670 -2.533 -55.287 1.00 63.44 192 GLU A O 1
#

Foldseek 3Di:
DVVFFQWKWWQFQVVRDIDTDGFQWDDDPPDIHGHPDGDDDDDPPPCPVVVLQLLVCLQPNDDPRIGDMFGAGPVRDGDDDPPPDRDPGDRDDPVQCVQAWDFDDDDPDTDTGGDPRSVVVVVVVVVVVVVVVVVVVVVVVVVLVCLCPPCCHCNPPVVVVVVVQVQQQDCPHVQVVVCVVVVHPHGHHDDD

Radius of gyration: 39.17 Å; chains: 1; bounding box: 72×43×115 Å

pLDDT: mean 83.87, std 12.44, range [42.97, 96.75]

Sequence (192 aa):
MISKVQGIKFYAKAAEQDVDLQLFFEKKKQKENFYNTVLVYGHNGSGKSTLARAFKSIGSGDEPGVERPELLDKSKRPVQPGPDARLPIFVFDESYITDNVRINKEGLSSIVLFGEQVGLDSRIQELKKELAALGDELEKAKSKKEALSGMKNLESPDFAKESLRDRLKGDRSWAGREKTIKGLKHNSPVRE